Protein AF-A0A672PFI1-F1 (afdb_monomer_lite)

Structure (mmCIF, N/CA/C/O backbone):
data_AF-A0A672PFI1-F1
#
_entry.id   AF-A0A672PFI1-F1
#
loop_
_atom_site.group_PDB
_atom_site.id
_atom_site.type_symbol
_atom_site.label_atom_id
_atom_site.label_alt_id
_atom_site.label_comp_id
_atom_site.label_asym_id
_atom_site.label_entity_id
_atom_site.label_seq_id
_atom_site.pdbx_PDB_ins_code
_atom_site.Cartn_x
_atom_site.Cartn_y
_atom_site.Cartn_z
_atom_site.occupancy
_atom_site.B_iso_or_equiv
_atom_site.auth_seq_id
_atom_site.auth_comp_id
_atom_site.auth_asym_id
_atom_site.auth_atom_id
_atom_site.pdbx_PDB_model_num
ATOM 1 N N . LEU A 1 1 ? -61.011 -2.026 99.498 1.00 63.44 1 LEU A N 1
ATOM 2 C CA . LEU A 1 1 ? -60.676 -3.379 98.998 1.00 63.44 1 LEU A CA 1
ATOM 3 C C . LEU A 1 1 ? -61.223 -3.546 97.588 1.00 63.44 1 LEU A C 1
ATOM 5 O O . LEU A 1 1 ? -60.460 -3.364 96.655 1.00 63.44 1 LEU A O 1
ATOM 9 N N . GLU A 1 2 ? -62.529 -3.747 97.423 1.00 72.50 2 GLU A N 1
ATOM 10 C CA . GLU A 1 2 ? -63.205 -3.936 96.125 1.00 72.50 2 GLU A CA 1
ATOM 11 C C . GLU A 1 2 ? -62.889 -2.853 95.070 1.00 72.50 2 GLU A C 1
ATOM 13 O O . GLU A 1 2 ? -62.505 -3.167 93.948 1.00 72.50 2 GLU A O 1
ATOM 18 N N . THR A 1 3 ? -62.903 -1.572 95.454 1.00 79.25 3 THR A N 1
ATOM 19 C CA . THR A 1 3 ? -62.499 -0.445 94.587 1.00 79.25 3 THR A CA 1
ATOM 20 C C . THR A 1 3 ? -61.035 -0.474 94.140 1.00 79.25 3 THR A C 1
ATOM 22 O O . THR A 1 3 ? -60.704 0.079 93.098 1.00 79.25 3 THR A O 1
ATOM 25 N N . ASN A 1 4 ? -60.151 -1.101 94.918 1.00 80.94 4 ASN A N 1
ATOM 26 C CA . ASN A 1 4 ? -58.726 -1.214 94.612 1.00 80.94 4 ASN A CA 1
ATOM 27 C C . ASN A 1 4 ? -58.483 -2.378 93.634 1.00 80.94 4 ASN A C 1
ATOM 29 O O . ASN A 1 4 ? -57.783 -2.200 92.644 1.00 80.94 4 ASN A O 1
ATOM 33 N N . PHE A 1 5 ? -59.181 -3.502 93.837 1.00 85.44 5 PHE A N 1
ATOM 34 C CA . PHE A 1 5 ? -59.236 -4.627 92.898 1.00 85.44 5 PHE A CA 1
ATOM 35 C C . PHE A 1 5 ? -59.800 -4.212 91.526 1.00 85.44 5 PHE A C 1
ATOM 37 O O . PHE A 1 5 ? -59.190 -4.495 90.501 1.00 85.44 5 PHE A O 1
ATOM 44 N N . MET A 1 6 ? -60.902 -3.452 91.500 1.00 85.44 6 MET A N 1
ATOM 45 C CA . MET A 1 6 ? -61.468 -2.867 90.271 1.00 85.44 6 MET A CA 1
ATOM 46 C C . MET A 1 6 ? -60.477 -1.958 89.526 1.00 85.44 6 MET A C 1
ATOM 48 O O . MET A 1 6 ? -60.449 -1.948 88.296 1.00 85.44 6 MET A O 1
ATOM 52 N N . LEU A 1 7 ? -59.667 -1.184 90.258 1.00 87.12 7 LEU A N 1
ATOM 53 C CA . LEU A 1 7 ? -58.664 -0.301 89.662 1.00 87.12 7 LEU A CA 1
ATOM 54 C C . LEU A 1 7 ? -57.481 -1.096 89.088 1.00 87.12 7 LEU A C 1
ATOM 56 O O . LEU A 1 7 ? -57.010 -0.776 88.000 1.00 87.12 7 LEU A O 1
ATOM 60 N N . GLN A 1 8 ? -57.047 -2.151 89.786 1.00 88.62 8 GLN A N 1
ATOM 61 C CA . GLN A 1 8 ? -55.991 -3.051 89.324 1.00 88.62 8 GLN A CA 1
ATOM 62 C C . GLN A 1 8 ? -56.420 -3.846 88.082 1.00 88.62 8 GLN A C 1
ATOM 64 O O . GLN A 1 8 ? -55.712 -3.806 87.084 1.00 88.62 8 GLN A O 1
ATOM 69 N N . ALA A 1 9 ? -57.600 -4.473 88.086 1.00 90.69 9 ALA A N 1
ATOM 70 C CA . ALA A 1 9 ? -58.104 -5.225 86.932 1.00 90.69 9 ALA A CA 1
ATOM 71 C C . ALA A 1 9 ? -58.243 -4.347 85.671 1.00 90.69 9 ALA A C 1
ATOM 73 O O . ALA A 1 9 ? -57.986 -4.796 84.555 1.00 90.69 9 ALA A O 1
ATOM 74 N N . ARG A 1 10 ? -58.598 -3.063 85.840 1.00 91.94 10 ARG A N 1
ATOM 75 C CA . ARG A 1 10 ? -58.591 -2.086 84.743 1.00 91.94 10 ARG A CA 1
ATOM 76 C C . ARG A 1 10 ? -57.173 -1.772 84.253 1.00 91.94 10 ARG A C 1
ATOM 78 O O . ARG A 1 10 ? -56.978 -1.665 83.047 1.00 91.94 10 ARG A O 1
ATOM 85 N N . ALA A 1 11 ? -56.206 -1.612 85.156 1.00 93.81 11 ALA A N 1
ATOM 86 C CA . ALA A 1 11 ? -54.814 -1.357 84.787 1.00 93.81 11 ALA A CA 1
ATOM 87 C C . ALA A 1 11 ? -54.194 -2.553 84.042 1.00 93.81 11 ALA A C 1
ATOM 89 O O . ALA A 1 11 ? -53.550 -2.357 83.018 1.00 93.81 11 ALA A O 1
ATOM 90 N N . GLU A 1 12 ? -54.469 -3.779 84.494 1.00 92.81 12 GLU A N 1
ATOM 91 C CA . GLU A 1 12 ? -54.057 -5.025 83.832 1.00 92.81 12 GLU A CA 1
ATOM 92 C C . GLU A 1 12 ? -54.662 -5.138 82.419 1.00 92.81 12 GLU A C 1
ATOM 94 O O . GLU A 1 12 ? -53.950 -5.452 81.467 1.00 92.81 12 GLU A O 1
ATOM 99 N N . GLN A 1 13 ? -55.945 -4.793 82.242 1.00 94.88 13 GLN A N 1
ATOM 100 C CA . GLN A 1 13 ? -56.586 -4.741 80.920 1.00 94.88 13 GLN A CA 1
ATOM 101 C C . GLN A 1 13 ? -55.967 -3.670 79.998 1.00 94.88 13 GLN A C 1
ATOM 103 O O . GLN A 1 13 ? -55.840 -3.881 78.789 1.00 94.88 13 GLN A O 1
ATOM 108 N N . GLU A 1 14 ? -55.595 -2.511 80.546 1.00 94.56 14 GLU A N 1
ATOM 109 C CA . GLU A 1 14 ? -54.981 -1.412 79.793 1.00 94.56 14 GLU A CA 1
ATOM 110 C C . GLU A 1 14 ? -53.531 -1.754 79.389 1.00 94.56 14 GLU A C 1
ATOM 112 O O . GLU A 1 14 ? -53.142 -1.524 78.241 1.00 94.56 14 GLU A O 1
ATOM 117 N N . GLU A 1 15 ? -52.771 -2.421 80.265 1.00 95.00 15 GLU A N 1
ATOM 118 C CA . GLU A 1 15 ? -51.455 -2.997 79.959 1.00 95.00 15 GLU A CA 1
ATOM 119 C C . GLU A 1 15 ? -51.546 -4.098 78.888 1.00 95.00 15 GLU A C 1
ATOM 121 O O . GLU A 1 15 ? -50.780 -4.075 77.920 1.00 95.00 15 GLU A O 1
ATOM 126 N N . GLU A 1 16 ? -52.517 -5.014 78.984 1.00 95.69 16 GLU A N 1
ATOM 127 C CA . GLU A 1 16 ? -52.726 -6.058 77.973 1.00 95.69 16 GLU A CA 1
ATOM 128 C C . GLU A 1 16 ? -53.091 -5.452 76.606 1.00 95.69 16 GLU A C 1
ATOM 130 O O . GLU A 1 16 ? -52.583 -5.890 75.569 1.00 95.69 16 GLU A O 1
ATOM 135 N N . PHE A 1 17 ? -53.921 -4.404 76.575 1.00 97.31 17 PHE A N 1
ATOM 136 C CA . PHE A 1 17 ? -54.270 -3.689 75.345 1.00 97.31 17 PHE A CA 1
ATOM 137 C C . PHE A 1 17 ? -53.059 -2.983 74.712 1.00 97.31 17 PHE A C 1
ATOM 139 O O . PHE A 1 17 ? -52.859 -3.067 73.492 1.00 97.31 17 PHE A O 1
ATOM 146 N N . ILE A 1 18 ? -52.225 -2.323 75.521 1.00 97.25 18 ILE A N 1
ATOM 147 C CA . ILE A 1 18 ? -50.979 -1.688 75.069 1.00 97.25 18 ILE A CA 1
ATOM 148 C C . ILE A 1 18 ? -50.013 -2.751 74.529 1.00 97.25 18 ILE A C 1
ATOM 150 O O . ILE A 1 18 ? -49.514 -2.607 73.411 1.00 97.25 18 ILE A O 1
ATOM 154 N N . SER A 1 19 ? -49.810 -3.847 75.263 1.00 97.12 19 SER A N 1
ATOM 155 C CA . SER A 1 19 ? -48.947 -4.968 74.873 1.00 97.12 19 SER A CA 1
ATOM 156 C C . SER A 1 19 ? -49.388 -5.594 73.544 1.00 97.12 19 SER A C 1
ATOM 158 O O . SER A 1 19 ? -48.604 -5.655 72.594 1.00 97.12 19 SER A O 1
ATOM 160 N N . ASN A 1 20 ? -50.675 -5.933 73.405 1.00 97.44 20 ASN A N 1
ATOM 161 C CA . ASN A 1 20 ? -51.261 -6.435 72.157 1.00 97.44 20 ASN A CA 1
ATOM 162 C C . ASN A 1 20 ? -51.093 -5.453 70.981 1.00 97.44 20 ASN A C 1
ATOM 164 O O . ASN A 1 20 ? -50.888 -5.874 69.839 1.00 97.44 20 ASN A O 1
ATOM 168 N N . THR A 1 21 ? -51.186 -4.145 71.232 1.00 98.06 21 THR A N 1
ATOM 169 C CA . THR A 1 21 ? -51.035 -3.104 70.203 1.00 98.06 21 THR A CA 1
ATOM 170 C C . THR A 1 21 ? -49.579 -2.963 69.753 1.00 98.06 21 THR A C 1
ATOM 172 O O . THR A 1 21 ? -49.302 -2.920 68.550 1.00 98.06 21 THR A O 1
ATOM 175 N N . LEU A 1 22 ? -48.633 -2.956 70.696 1.00 98.06 22 LEU A N 1
ATOM 176 C CA . LEU A 1 22 ? -47.198 -2.928 70.411 1.00 98.06 22 LEU A CA 1
ATOM 177 C C . LEU A 1 22 ? -46.747 -4.203 69.688 1.00 98.06 22 LEU A C 1
ATOM 179 O O . LEU A 1 22 ? -46.043 -4.109 68.685 1.00 98.06 22 LEU A O 1
ATOM 183 N N . PHE A 1 23 ? -47.211 -5.377 70.121 1.00 98.06 23 PHE A N 1
ATOM 184 C CA . PHE A 1 23 ? -46.898 -6.663 69.494 1.00 98.0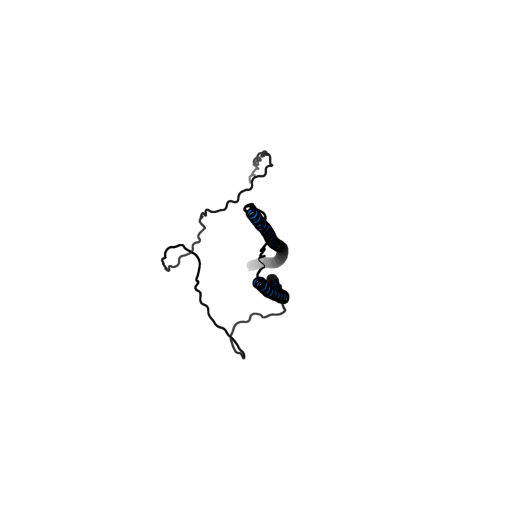6 23 PHE A CA 1
ATOM 185 C C . PHE A 1 23 ? -47.354 -6.720 68.027 1.00 98.06 23 PHE A C 1
ATOM 187 O O . PHE A 1 23 ? -46.560 -7.054 67.147 1.00 98.06 23 PHE A O 1
ATOM 194 N N . LYS A 1 24 ? -48.588 -6.285 67.729 1.00 98.25 24 LYS A N 1
ATOM 195 C CA . LYS A 1 24 ? -49.088 -6.157 66.345 1.00 98.25 24 LYS A CA 1
ATOM 196 C C . LYS A 1 24 ? -48.239 -5.195 65.509 1.00 98.25 24 LYS A C 1
ATOM 198 O O . LYS A 1 24 ? -47.968 -5.477 64.343 1.00 98.25 24 LYS A O 1
ATOM 203 N N . LYS A 1 25 ? -47.780 -4.081 66.091 1.00 98.31 25 LYS A N 1
ATOM 204 C CA . LYS A 1 25 ? -46.912 -3.115 65.398 1.00 98.31 25 LYS A CA 1
ATOM 205 C C . LYS A 1 25 ? -45.504 -3.669 65.147 1.00 98.31 25 LYS A C 1
ATOM 207 O O . LYS A 1 25 ? -44.950 -3.427 64.079 1.00 98.31 25 LYS A O 1
ATOM 212 N N . ILE A 1 26 ? -44.957 -4.457 66.074 1.00 98.31 26 ILE A N 1
ATOM 213 C CA . ILE A 1 26 ? -43.691 -5.186 65.896 1.00 98.31 26 ILE A CA 1
ATOM 214 C C . ILE A 1 26 ? -43.819 -6.206 64.757 1.00 98.31 26 ILE A C 1
ATOM 216 O O . ILE A 1 26 ? -42.980 -6.202 63.860 1.00 98.31 26 ILE A O 1
ATOM 220 N N . GLN A 1 27 ? -44.886 -7.013 64.730 1.00 98.25 27 GLN A N 1
ATOM 221 C CA . GLN A 1 27 ? -45.135 -7.968 63.640 1.00 98.25 27 GLN A CA 1
ATOM 222 C C . GLN A 1 27 ? -45.294 -7.281 62.275 1.00 98.25 27 GLN A C 1
ATOM 224 O O . GLN A 1 27 ? -44.753 -7.761 61.279 1.00 98.25 27 GLN A O 1
ATOM 229 N N . ALA A 1 28 ? -45.992 -6.141 62.218 1.00 98.12 28 ALA A N 1
ATOM 230 C CA . ALA A 1 28 ? -46.127 -5.358 60.991 1.00 98.12 28 ALA A CA 1
ATOM 231 C C . ALA A 1 28 ? -44.761 -4.874 60.470 1.00 98.12 28 ALA A C 1
ATOM 233 O O . ALA A 1 28 ? -44.436 -5.119 59.311 1.00 98.12 28 ALA A O 1
ATOM 234 N N . LEU A 1 29 ? -43.932 -4.283 61.340 1.00 98.50 29 LEU A N 1
ATOM 235 C CA . LEU A 1 29 ? -42.583 -3.813 60.996 1.00 98.50 29 LEU A CA 1
ATOM 236 C C . LEU A 1 29 ? -41.625 -4.960 60.628 1.00 98.50 29 LEU A C 1
ATOM 238 O O . LEU A 1 29 ? -40.770 -4.796 59.762 1.00 98.50 29 LEU A O 1
ATOM 242 N N . GLN A 1 30 ? -41.765 -6.135 61.252 1.00 98.38 30 GLN A N 1
ATOM 243 C CA . GLN A 1 30 ? -41.009 -7.338 60.885 1.00 98.38 30 GLN A CA 1
ATOM 244 C C . GLN A 1 30 ? -41.361 -7.805 59.467 1.00 98.38 30 GLN A C 1
ATOM 246 O O . GLN A 1 30 ? -40.457 -8.012 58.657 1.00 98.38 30 GLN A O 1
ATOM 251 N N . LYS A 1 31 ? -42.657 -7.895 59.143 1.00 98.25 31 LYS A N 1
ATOM 252 C CA . LYS A 1 31 ? -43.138 -8.271 57.806 1.00 98.25 31 LYS A CA 1
ATOM 253 C C . LYS A 1 31 ? -42.768 -7.237 56.739 1.00 98.25 31 LYS A C 1
ATOM 255 O O . LYS A 1 31 ? -42.418 -7.607 55.620 1.00 98.25 31 LYS A O 1
ATOM 260 N N . GLU A 1 32 ? -42.834 -5.950 57.068 1.00 98.19 32 GLU A N 1
ATOM 261 C CA . GLU A 1 32 ? -42.403 -4.861 56.186 1.00 98.19 32 GLU A CA 1
ATOM 262 C C . GLU A 1 32 ? -40.902 -4.965 55.885 1.00 98.19 32 GLU A C 1
ATOM 264 O O . GLU A 1 32 ? -40.513 -4.972 54.718 1.00 98.19 32 GLU A O 1
ATOM 269 N N . LYS A 1 33 ? -40.066 -5.167 56.914 1.00 98.31 33 LYS A N 1
ATOM 270 C CA . LYS A 1 33 ? -38.620 -5.394 56.765 1.00 98.31 33 LYS A CA 1
ATOM 271 C C . LYS A 1 33 ? -38.304 -6.619 55.898 1.00 98.31 33 LYS A C 1
ATOM 273 O O . LYS A 1 33 ? -37.414 -6.542 55.057 1.00 98.31 33 LYS A O 1
ATOM 278 N N . GLU A 1 34 ? -38.999 -7.736 56.103 1.00 98.31 34 GLU A N 1
ATOM 279 C CA . GLU A 1 34 ? -38.836 -8.960 55.304 1.00 98.31 34 GLU A CA 1
ATOM 280 C C . GLU A 1 34 ? -39.218 -8.724 53.834 1.00 98.31 34 GLU A C 1
ATOM 282 O O . GLU A 1 34 ? -38.449 -9.042 52.928 1.00 98.31 34 GLU A O 1
ATOM 287 N N . THR A 1 35 ? -40.363 -8.075 53.597 1.00 98.19 35 THR A N 1
ATOM 288 C CA . THR A 1 35 ? -40.835 -7.712 52.249 1.00 98.19 35 THR A CA 1
ATOM 289 C C . THR A 1 35 ? -39.838 -6.794 51.537 1.00 98.19 35 THR A C 1
ATOM 291 O O . THR A 1 35 ? -39.536 -6.998 50.362 1.00 98.19 35 THR A O 1
ATOM 294 N N . LEU A 1 36 ? -39.293 -5.807 52.254 1.00 98.50 36 LEU A N 1
ATOM 295 C CA . LEU A 1 36 ? -38.307 -4.861 51.738 1.00 98.50 36 LEU A CA 1
ATOM 296 C C . LEU A 1 36 ? -36.963 -5.540 51.426 1.00 98.50 36 LEU A C 1
ATOM 298 O O . LEU A 1 36 ? -36.382 -5.269 50.380 1.00 98.50 36 LEU A O 1
ATOM 302 N N . ALA A 1 37 ? -36.496 -6.462 52.275 1.00 98.50 37 ALA A N 1
ATOM 303 C CA . ALA A 1 37 ? -35.277 -7.234 52.024 1.00 98.50 37 ALA A CA 1
ATOM 304 C C . ALA A 1 37 ? -35.389 -8.085 50.744 1.00 98.50 37 ALA A C 1
ATOM 306 O O . ALA A 1 37 ? -34.512 -8.020 49.887 1.00 98.50 37 ALA A O 1
ATOM 307 N N . VAL A 1 38 ? -36.511 -8.793 50.567 1.00 98.50 38 VAL A N 1
ATOM 308 C CA . VAL A 1 38 ? -36.804 -9.578 49.352 1.00 98.50 38 VAL A CA 1
ATOM 309 C C . VAL A 1 38 ? -36.994 -8.686 48.114 1.00 98.50 38 VAL A C 1
ATOM 311 O O . VAL A 1 38 ? -36.794 -9.140 46.987 1.00 98.50 38 VAL A O 1
ATOM 314 N N . SER A 1 39 ? -37.382 -7.418 48.287 1.00 98.38 39 SER A N 1
ATOM 315 C CA . SER A 1 39 ? -37.421 -6.442 47.191 1.00 98.38 39 SER A CA 1
ATOM 316 C C . SER A 1 39 ? -36.014 -6.008 46.772 1.00 98.38 39 SER A C 1
ATOM 318 O O . SER A 1 39 ? -35.724 -6.004 45.578 1.00 98.38 39 SER A O 1
ATOM 320 N N . TYR A 1 40 ? -35.136 -5.697 47.733 1.00 98.50 40 TYR A N 1
ATOM 321 C CA . TYR A 1 40 ? -33.749 -5.315 47.455 1.00 98.50 40 TYR A CA 1
ATOM 322 C C . TYR A 1 40 ? -32.947 -6.447 46.804 1.00 98.50 40 TYR A C 1
ATOM 324 O O . TYR A 1 40 ? -32.261 -6.198 45.820 1.00 98.50 40 TYR A O 1
ATOM 332 N N . GLU A 1 41 ? -33.083 -7.686 47.284 1.00 98.19 41 GLU A N 1
ATOM 333 C CA . GLU A 1 41 ? -32.406 -8.861 46.710 1.00 98.19 41 GLU A CA 1
ATOM 334 C C . GLU A 1 41 ? -32.735 -9.037 45.214 1.00 98.19 41 GLU A C 1
ATOM 336 O O . GLU A 1 41 ? -31.848 -9.262 44.392 1.00 98.19 41 GLU A O 1
ATOM 341 N N . LYS A 1 42 ? -34.004 -8.840 44.832 1.00 98.31 42 LYS A N 1
ATOM 342 C CA . LYS A 1 42 ? -34.457 -8.909 43.431 1.00 98.31 42 LYS A CA 1
ATOM 343 C C . LYS A 1 42 ? -33.978 -7.735 42.584 1.00 98.31 42 LYS A C 1
ATOM 345 O O . LYS A 1 42 ? -33.711 -7.917 41.398 1.00 98.31 42 LYS A O 1
ATOM 350 N N . GLU A 1 43 ? -33.896 -6.538 43.159 1.00 98.25 43 GLU A N 1
ATOM 351 C CA . GLU A 1 43 ? -33.374 -5.359 42.464 1.00 98.25 43 GLU A CA 1
ATOM 352 C C . GLU A 1 43 ? -31.859 -5.487 42.228 1.00 98.25 43 GLU A C 1
ATOM 354 O O . GLU A 1 43 ? -31.388 -5.229 41.121 1.00 98.25 43 GLU A O 1
ATOM 359 N N . GLU A 1 44 ? -31.107 -5.990 43.212 1.00 98.25 44 GLU A N 1
ATOM 360 C CA . GLU A 1 44 ? -29.679 -6.304 43.086 1.00 98.25 44 GLU A CA 1
ATOM 361 C C . GLU A 1 44 ? -29.426 -7.406 42.042 1.00 98.25 44 GLU A C 1
ATOM 363 O O . GLU A 1 44 ? -28.556 -7.246 41.178 1.00 98.25 44 GLU A O 1
ATOM 368 N N . GLU A 1 45 ? -30.221 -8.484 42.044 1.00 98.38 45 GLU A N 1
ATOM 369 C CA . GLU A 1 45 ? -30.136 -9.542 41.028 1.00 98.38 45 GLU A CA 1
ATOM 370 C C . GLU A 1 45 ? -30.458 -8.998 39.625 1.00 98.38 45 GLU A C 1
ATOM 372 O O . GLU A 1 45 ? -29.735 -9.270 38.662 1.00 98.38 45 GLU A O 1
ATOM 377 N N . PHE A 1 46 ? -31.510 -8.182 39.490 1.00 98.56 46 PHE A N 1
ATOM 378 C CA . PHE A 1 46 ? -31.898 -7.568 38.219 1.00 98.56 46 PHE A CA 1
ATOM 379 C C . PHE A 1 46 ? -30.799 -6.649 37.668 1.00 98.56 46 PHE A C 1
ATOM 381 O O . PHE A 1 46 ? -30.388 -6.813 36.514 1.00 98.56 46 PHE A O 1
ATOM 388 N N . LEU A 1 47 ? -30.287 -5.728 38.491 1.00 98.62 47 LEU A N 1
ATOM 389 C CA . LEU A 1 47 ? -29.226 -4.791 38.117 1.00 98.62 47 LEU A CA 1
ATOM 390 C C . LEU A 1 47 ? -27.936 -5.531 37.742 1.00 98.62 47 LEU A C 1
ATOM 392 O O . LEU A 1 47 ? -27.338 -5.234 36.707 1.00 98.62 47 LEU A O 1
ATOM 396 N N . THR A 1 48 ? -27.539 -6.541 38.520 1.00 98.56 48 THR A N 1
ATOM 397 C CA . THR A 1 48 ? -26.351 -7.366 38.242 1.00 98.56 48 THR A CA 1
ATOM 398 C C . THR A 1 48 ? -26.483 -8.105 36.910 1.00 98.56 48 THR A C 1
ATOM 400 O O . THR A 1 48 ? -25.561 -8.090 36.085 1.00 98.56 48 THR A O 1
ATOM 403 N N . ASN A 1 49 ? -27.652 -8.696 36.650 1.00 98.62 49 ASN A N 1
ATOM 404 C CA . ASN A 1 49 ? -27.960 -9.377 35.397 1.00 98.62 49 ASN A CA 1
ATOM 405 C C . ASN A 1 49 ? -27.996 -8.412 34.195 1.00 98.62 49 ASN A C 1
ATOM 407 O O . ASN A 1 49 ? -27.533 -8.761 33.106 1.00 98.62 49 ASN A O 1
ATOM 411 N N . GLU A 1 50 ? -28.534 -7.198 34.352 1.00 98.69 50 GLU A N 1
ATOM 412 C CA . GLU A 1 50 ? -28.572 -6.196 33.281 1.00 98.69 50 GLU A CA 1
ATOM 413 C C . GLU A 1 50 ? -27.175 -5.642 32.963 1.00 98.69 50 GLU A C 1
ATOM 415 O O . GLU A 1 50 ? -26.794 -5.575 31.792 1.00 98.69 50 GLU A O 1
ATOM 420 N N . LEU A 1 51 ? -26.383 -5.320 33.990 1.00 98.62 51 LEU A N 1
ATOM 421 C CA . LEU A 1 51 ? -24.995 -4.880 33.842 1.00 98.62 51 LEU A CA 1
ATOM 422 C C . LEU A 1 51 ? -24.125 -5.966 33.199 1.00 98.62 51 LEU A C 1
ATOM 424 O O . LEU A 1 51 ? -23.352 -5.662 32.293 1.00 98.62 51 LEU A O 1
ATOM 428 N N . SER A 1 52 ? -24.304 -7.234 33.584 1.00 98.50 52 SER A N 1
ATOM 429 C CA . SER A 1 52 ? -23.615 -8.372 32.955 1.00 98.50 52 SER A CA 1
ATOM 430 C C . SER A 1 52 ? -23.958 -8.502 31.468 1.00 98.50 52 SER A C 1
ATOM 432 O O . SER A 1 52 ? -23.059 -8.670 30.642 1.00 98.50 52 SER A O 1
ATOM 434 N N . ARG A 1 53 ? -25.240 -8.361 31.095 1.00 98.75 53 ARG A N 1
ATOM 435 C CA . ARG A 1 53 ? -25.671 -8.367 29.684 1.00 98.75 53 ARG A CA 1
ATOM 436 C C . ARG A 1 53 ? -25.068 -7.202 28.896 1.00 98.75 53 ARG A C 1
ATOM 438 O O . ARG A 1 53 ? -24.495 -7.433 27.835 1.00 98.75 53 ARG A O 1
ATOM 445 N N . LYS A 1 54 ? -25.131 -5.977 29.430 1.00 98.69 54 LYS A N 1
ATOM 446 C CA . LYS A 1 54 ? -24.536 -4.780 28.805 1.00 98.69 54 LYS A CA 1
ATOM 447 C C . LYS A 1 54 ? -23.018 -4.897 28.649 1.00 98.69 54 LYS A C 1
ATOM 449 O O . LYS A 1 54 ? -22.485 -4.507 27.615 1.00 98.69 54 LYS A O 1
ATOM 454 N N . LEU A 1 55 ? -22.323 -5.472 29.632 1.00 98.62 55 LEU A N 1
ATOM 455 C CA . LEU A 1 55 ? -20.880 -5.706 29.562 1.00 98.62 55 LEU A CA 1
ATOM 456 C C . LEU A 1 55 ? -20.519 -6.718 28.465 1.00 98.62 55 LEU A C 1
ATOM 458 O O . LEU A 1 55 ? -19.611 -6.452 27.682 1.00 98.62 55 LEU A O 1
ATOM 462 N N . MET A 1 56 ? -21.244 -7.839 28.367 1.00 98.56 56 MET A N 1
ATOM 463 C CA . MET A 1 56 ? -21.034 -8.827 27.298 1.00 98.56 56 MET A CA 1
ATOM 464 C C . MET A 1 56 ? -21.343 -8.251 25.908 1.00 98.56 56 MET A C 1
ATOM 466 O O . MET A 1 56 ? -20.577 -8.483 24.976 1.00 98.56 56 MET A O 1
ATOM 470 N N . GLN A 1 57 ? -22.405 -7.449 25.773 1.00 98.69 57 GLN A N 1
ATOM 471 C CA . GLN A 1 57 ? -22.724 -6.745 24.527 1.00 98.69 57 GLN A CA 1
ATOM 472 C C . GLN A 1 57 ? -21.585 -5.799 24.110 1.00 98.69 57 GLN A C 1
ATOM 474 O O . GLN A 1 57 ? -21.073 -5.917 23.002 1.00 98.69 57 GLN A O 1
ATOM 479 N N . LEU A 1 58 ? -21.120 -4.923 25.008 1.00 98.75 58 LEU A N 1
ATOM 480 C CA . LEU A 1 58 ? -20.027 -3.987 24.712 1.00 98.75 58 LEU A CA 1
ATOM 481 C C . LEU A 1 58 ? -18.696 -4.697 24.407 1.00 98.75 58 LEU A C 1
ATOM 483 O O . LEU A 1 58 ? -17.903 -4.202 23.608 1.00 98.75 58 LEU A O 1
ATOM 487 N N . GLN A 1 59 ? -18.437 -5.862 25.011 1.00 98.69 59 GLN A N 1
ATOM 488 C CA . GLN A 1 59 ? -17.281 -6.700 24.671 1.00 98.69 59 GLN A CA 1
ATOM 489 C C . GLN A 1 59 ? -17.400 -7.308 23.264 1.00 98.69 59 GLN A C 1
ATOM 491 O O . GLN A 1 59 ? -16.405 -7.349 22.540 1.00 98.69 59 GLN A O 1
ATOM 496 N N . HIS A 1 60 ? -18.599 -7.740 22.865 1.00 98.69 60 HIS A N 1
ATOM 497 C CA . HIS A 1 60 ? -18.870 -8.280 21.533 1.00 98.69 60 HIS A CA 1
ATOM 498 C C . HIS A 1 60 ? -18.773 -7.199 20.447 1.00 98.69 60 HIS A C 1
ATOM 500 O O . HIS A 1 60 ? -18.022 -7.383 19.490 1.00 98.69 60 HIS A O 1
ATOM 506 N N . GLU A 1 61 ? -19.448 -6.059 20.627 1.00 98.56 61 GLU A N 1
ATOM 507 C CA . GLU A 1 61 ? -19.400 -4.909 19.710 1.00 98.56 61 GLU A CA 1
ATOM 508 C C . GLU A 1 61 ? -17.961 -4.397 19.537 1.00 98.56 61 GLU A C 1
ATOM 510 O O . GLU A 1 61 ? -17.520 -4.113 18.423 1.00 98.56 61 GLU A O 1
ATOM 515 N N . LYS A 1 62 ? -17.179 -4.342 20.628 1.00 98.38 62 LYS A N 1
ATOM 516 C CA . LYS A 1 62 ? -15.751 -4.005 20.567 1.00 98.38 62 LYS A CA 1
ATOM 517 C C . LYS A 1 62 ? -14.972 -4.993 19.694 1.00 98.38 62 LYS A C 1
ATOM 519 O O . LYS A 1 62 ? -14.184 -4.553 18.862 1.00 98.38 62 LYS A O 1
ATOM 524 N N . ALA A 1 63 ? -15.176 -6.297 19.879 1.00 98.56 63 ALA A N 1
ATOM 525 C CA . ALA A 1 63 ? -14.458 -7.323 19.123 1.00 98.56 63 ALA A CA 1
ATOM 526 C C . ALA A 1 63 ? -14.794 -7.285 17.619 1.00 98.56 63 ALA A C 1
ATOM 528 O O . ALA A 1 63 ? -13.895 -7.431 16.792 1.00 98.56 63 ALA A O 1
ATOM 529 N N . GLU A 1 64 ? -16.054 -7.022 17.258 1.00 98.69 64 GLU A N 1
ATOM 530 C CA . GLU A 1 64 ? -16.469 -6.829 15.860 1.00 98.69 64 GLU A CA 1
ATOM 531 C C . GLU A 1 64 ? -15.834 -5.577 15.239 1.00 98.69 64 GLU A C 1
ATOM 533 O O . GLU A 1 64 ? -15.327 -5.629 14.118 1.00 98.69 64 GLU A O 1
ATOM 538 N N . LEU A 1 65 ? -15.800 -4.460 15.976 1.00 98.69 65 LEU A N 1
ATOM 539 C CA . LEU A 1 65 ? -15.155 -3.223 15.526 1.00 98.69 65 LEU A CA 1
ATOM 540 C C . LEU A 1 65 ? -13.634 -3.380 15.370 1.00 98.69 65 LEU A C 1
ATOM 542 O O . LEU A 1 65 ? -13.069 -2.867 14.404 1.00 98.69 65 LEU A O 1
ATOM 546 N N . GLU A 1 66 ? -12.970 -4.101 16.278 1.00 98.44 66 GLU A N 1
ATOM 547 C CA . GLU A 1 66 ? -11.541 -4.424 16.171 1.00 98.44 66 GLU A CA 1
ATOM 548 C C . GLU A 1 66 ? -11.267 -5.319 14.948 1.00 98.44 66 GLU A C 1
ATOM 550 O O . GLU A 1 66 ? -10.374 -5.007 14.158 1.00 98.44 66 GLU A O 1
ATOM 555 N N . GLN A 1 67 ? -12.084 -6.355 14.718 1.00 98.62 67 GLN A N 1
ATOM 556 C CA . GLN A 1 67 ? -11.965 -7.240 13.553 1.00 98.62 67 GLN A CA 1
ATOM 557 C C . GLN A 1 67 ? -12.206 -6.502 12.224 1.00 98.62 67 GLN A C 1
ATOM 559 O O . GLN A 1 67 ? -11.437 -6.664 11.274 1.00 98.62 67 GLN A O 1
ATOM 564 N N . HIS A 1 68 ? -13.253 -5.676 12.135 1.00 98.62 68 HIS A N 1
ATOM 565 C CA . HIS A 1 68 ? -13.549 -4.893 10.931 1.00 98.62 68 HIS A CA 1
ATOM 566 C C . HIS A 1 68 ? -12.437 -3.872 10.639 1.00 98.62 68 HIS A C 1
ATOM 568 O O . HIS A 1 68 ? -12.073 -3.647 9.481 1.00 98.62 68 HIS A O 1
ATOM 574 N N . LEU A 1 69 ? -11.875 -3.247 11.679 1.00 98.62 69 LEU A N 1
ATOM 575 C CA . LEU A 1 69 ? -10.761 -2.313 11.537 1.00 98.62 69 LEU A CA 1
ATOM 576 C C . LEU A 1 69 ? -9.488 -3.013 11.035 1.00 98.62 69 LEU A C 1
ATOM 578 O O . LEU A 1 69 ? -8.811 -2.467 10.165 1.00 98.62 69 LEU A O 1
ATOM 582 N N . GLU A 1 70 ? -9.180 -4.212 11.538 1.00 98.44 70 GLU A N 1
ATOM 583 C CA . GLU A 1 70 ? -8.051 -5.023 11.065 1.00 98.44 70 GLU A CA 1
ATOM 584 C C . GLU A 1 70 ? -8.216 -5.407 9.584 1.00 98.44 70 GLU A C 1
ATOM 586 O O . GLU A 1 70 ? -7.302 -5.185 8.789 1.00 98.44 70 GLU A O 1
ATOM 591 N N . GLN A 1 71 ? -9.402 -5.879 9.179 1.00 98.44 71 GLN A N 1
ATOM 592 C CA . GLN A 1 71 ? -9.693 -6.259 7.789 1.00 98.44 71 GLN A CA 1
ATOM 593 C C . GLN A 1 71 ? -9.575 -5.083 6.804 1.00 98.44 71 GLN A C 1
ATOM 595 O O . GLN A 1 71 ? -8.961 -5.224 5.744 1.00 98.44 71 GLN A O 1
ATOM 600 N N . GLU A 1 72 ? -10.117 -3.908 7.142 1.00 98.50 72 GLU A N 1
ATOM 601 C CA . GLU A 1 72 ? -10.013 -2.715 6.287 1.00 98.50 72 GLU A CA 1
ATOM 602 C C . GLU A 1 72 ? -8.563 -2.204 6.203 1.00 98.50 72 GLU A C 1
ATOM 604 O O . GLU A 1 72 ? -8.097 -1.818 5.125 1.00 98.50 72 GLU A O 1
ATOM 609 N N . GLN A 1 73 ? -7.802 -2.261 7.305 1.00 98.50 73 GLN A N 1
ATOM 610 C CA . GLN A 1 73 ? -6.371 -1.943 7.285 1.00 98.50 73 GLN A CA 1
ATOM 611 C C . GLN A 1 73 ? -5.585 -2.924 6.406 1.00 98.50 73 GLN A C 1
ATOM 613 O O . GLN A 1 73 ? -4.806 -2.481 5.558 1.00 98.50 73 GLN A O 1
ATOM 618 N N . GLU A 1 74 ? -5.808 -4.236 6.538 1.00 98.50 74 GLU A N 1
ATOM 619 C CA . GLU A 1 74 ? -5.135 -5.245 5.715 1.00 98.50 74 GLU A CA 1
ATOM 620 C C . GLU A 1 74 ? -5.484 -5.073 4.228 1.00 98.50 74 GLU A C 1
ATOM 622 O O . GLU A 1 74 ? -4.602 -5.113 3.363 1.00 98.50 74 GLU A O 1
ATOM 627 N N . PHE A 1 75 ? -6.752 -4.796 3.908 1.00 98.69 75 PHE A N 1
ATOM 628 C CA . PHE A 1 75 ? -7.198 -4.514 2.545 1.00 98.69 75 PHE A CA 1
ATOM 629 C C . PHE A 1 75 ? -6.490 -3.288 1.950 1.00 98.69 75 PHE A C 1
ATOM 631 O O . PHE A 1 75 ? -5.972 -3.359 0.826 1.00 98.69 75 PHE A O 1
ATOM 638 N N . GLN A 1 76 ? -6.400 -2.177 2.690 1.00 98.69 76 GLN A N 1
ATOM 639 C CA . GLN A 1 76 ? -5.706 -0.979 2.211 1.00 98.69 76 GLN A CA 1
ATOM 640 C C . GLN A 1 76 ? -4.189 -1.173 2.100 1.00 98.69 76 GLN A C 1
ATOM 642 O O . GLN A 1 76 ? -3.609 -0.754 1.094 1.00 98.69 76 GLN A O 1
ATOM 647 N N . VAL A 1 77 ? -3.544 -1.864 3.045 1.00 98.62 77 VAL A N 1
ATOM 648 C CA . VAL A 1 77 ? -2.114 -2.216 2.960 1.00 98.62 77 VAL A CA 1
ATOM 649 C C . VAL A 1 77 ? -1.846 -3.079 1.725 1.00 98.62 77 VAL A C 1
ATOM 651 O O . VAL A 1 77 ? -0.974 -2.744 0.919 1.00 98.62 77 VAL A O 1
ATOM 654 N N . ASN A 1 78 ? -2.644 -4.123 1.490 1.00 98.69 78 ASN A N 1
ATOM 655 C CA . ASN A 1 78 ? -2.540 -4.968 0.297 1.00 98.69 78 ASN A CA 1
ATOM 656 C C . ASN A 1 78 ? -2.750 -4.177 -1.007 1.00 98.69 78 ASN A C 1
ATOM 658 O O . ASN A 1 78 ? -2.035 -4.385 -1.993 1.00 98.69 78 ASN A O 1
ATOM 662 N N . LYS A 1 79 ? -3.715 -3.251 -1.031 1.00 98.81 79 LYS A N 1
ATOM 663 C CA . LYS A 1 79 ? -4.016 -2.375 -2.177 1.00 98.81 79 LYS A CA 1
ATOM 664 C C . LYS A 1 79 ? -2.867 -1.406 -2.476 1.00 98.81 79 LYS A C 1
ATOM 666 O O . LYS A 1 79 ? -2.505 -1.227 -3.642 1.00 98.81 79 LYS A O 1
ATOM 671 N N . LEU A 1 80 ? -2.259 -0.821 -1.444 1.00 98.62 80 LEU A N 1
ATOM 672 C CA . LEU A 1 80 ? -1.097 0.062 -1.569 1.00 98.62 80 LEU A CA 1
ATOM 673 C C . LEU A 1 80 ? 0.161 -0.709 -1.982 1.00 98.62 80 LEU A C 1
ATOM 675 O O . LEU A 1 80 ? 0.829 -0.291 -2.925 1.00 98.62 80 LEU A O 1
ATOM 679 N N . MET A 1 81 ? 0.445 -1.865 -1.377 1.00 98.12 81 MET A N 1
ATOM 680 C CA . MET A 1 81 ? 1.603 -2.695 -1.729 1.00 98.12 81 MET A CA 1
ATOM 681 C C . MET A 1 81 ? 1.537 -3.191 -3.183 1.00 98.12 81 MET A C 1
ATOM 683 O O . MET A 1 81 ? 2.536 -3.129 -3.898 1.00 98.12 81 MET A O 1
ATOM 687 N N . LYS A 1 82 ? 0.353 -3.588 -3.678 1.00 98.69 82 LYS A N 1
ATOM 688 C CA . LYS A 1 82 ? 0.139 -3.910 -5.105 1.00 98.69 82 LYS A CA 1
ATOM 689 C C . LYS A 1 82 ? 0.419 -2.708 -6.021 1.00 98.69 82 LYS A C 1
ATOM 691 O O . LYS A 1 82 ? 1.006 -2.878 -7.090 1.00 98.69 82 LYS A O 1
ATOM 696 N N . LYS A 1 83 ? 0.043 -1.491 -5.607 1.00 98.62 83 LYS A N 1
ATOM 697 C CA . LYS A 1 83 ? 0.315 -0.253 -6.361 1.00 98.62 83 LYS A CA 1
ATOM 698 C C . LYS A 1 83 ? 1.805 0.113 -6.362 1.00 98.62 83 LYS A C 1
ATOM 700 O O . LYS A 1 83 ? 2.310 0.510 -7.408 1.00 98.62 83 LYS A O 1
ATOM 705 N N . ILE A 1 84 ? 2.495 -0.053 -5.232 1.00 98.56 84 ILE A N 1
ATOM 706 C CA . ILE A 1 84 ? 3.945 0.159 -5.100 1.00 98.56 84 ILE A CA 1
ATOM 707 C C . ILE A 1 84 ? 4.693 -0.798 -6.034 1.00 98.56 84 ILE A C 1
ATOM 709 O O . ILE A 1 84 ? 5.361 -0.325 -6.948 1.00 98.56 84 ILE A O 1
ATOM 713 N N . LYS A 1 85 ? 4.460 -2.114 -5.924 1.00 98.56 85 LYS A N 1
ATOM 714 C CA . LYS A 1 85 ? 5.124 -3.122 -6.771 1.00 98.56 85 LYS A CA 1
ATOM 715 C C . LYS A 1 85 ? 4.904 -2.902 -8.270 1.00 98.56 85 LYS A C 1
ATOM 717 O O . LYS A 1 85 ? 5.810 -3.136 -9.067 1.00 98.56 85 LYS A O 1
ATOM 722 N N . LYS A 1 86 ? 3.729 -2.400 -8.681 1.00 98.56 86 LYS A N 1
ATOM 723 C CA . LYS A 1 86 ? 3.514 -1.984 -10.076 1.00 98.56 86 LYS A CA 1
ATOM 724 C C . LYS A 1 86 ? 4.397 -0.791 -10.461 1.00 98.56 86 LYS A C 1
ATOM 726 O O . LYS A 1 86 ? 5.059 -0.850 -11.490 1.00 98.56 86 LYS A O 1
ATOM 731 N N . LEU A 1 87 ? 4.410 0.275 -9.660 1.00 98.62 87 LEU A N 1
ATOM 732 C CA . LEU A 1 87 ? 5.194 1.480 -9.954 1.00 98.62 87 LEU A CA 1
ATOM 733 C C . LEU A 1 87 ? 6.708 1.213 -9.937 1.00 98.62 87 LEU A C 1
ATOM 735 O O . LEU A 1 87 ? 7.434 1.790 -10.745 1.00 98.62 87 LEU A O 1
ATOM 739 N N . GLU A 1 88 ? 7.179 0.313 -9.074 1.00 98.38 88 GLU A N 1
ATOM 740 C CA . GLU A 1 88 ? 8.565 -0.167 -9.054 1.00 98.38 88 GLU A CA 1
ATOM 741 C C . GLU A 1 88 ? 8.914 -0.894 -10.359 1.00 98.38 88 GLU A C 1
ATOM 743 O O . GLU A 1 88 ? 9.882 -0.522 -11.022 1.00 98.38 88 GLU A O 1
ATOM 748 N N . ASN A 1 89 ? 8.082 -1.848 -10.794 1.00 98.44 89 ASN A N 1
ATOM 749 C CA . ASN A 1 89 ? 8.265 -2.552 -12.067 1.00 98.44 89 ASN A CA 1
ATOM 750 C C . ASN A 1 89 ? 8.218 -1.599 -13.277 1.00 98.44 89 ASN A C 1
ATOM 752 O O . ASN A 1 89 ? 9.088 -1.670 -14.149 1.00 98.44 89 ASN A O 1
ATOM 756 N N . ASP A 1 90 ? 7.252 -0.672 -13.318 1.00 98.56 90 ASP A N 1
ATOM 757 C CA . ASP A 1 90 ? 7.136 0.352 -14.367 1.00 98.56 90 ASP A CA 1
ATOM 758 C C . ASP A 1 90 ? 8.389 1.254 -14.410 1.00 98.56 90 ASP A C 1
ATOM 760 O O . ASP A 1 90 ? 8.814 1.684 -15.485 1.00 98.56 90 ASP A O 1
ATOM 764 N N . THR A 1 91 ? 9.000 1.536 -13.252 1.00 98.62 91 THR A N 1
ATOM 765 C CA . THR A 1 91 ? 10.221 2.353 -13.130 1.00 98.62 91 THR A CA 1
ATOM 766 C C . THR A 1 91 ? 11.463 1.582 -13.572 1.00 98.62 91 THR A C 1
ATOM 768 O O . THR A 1 91 ? 12.248 2.101 -14.363 1.00 98.62 91 THR A O 1
ATOM 771 N N . ILE A 1 92 ? 11.618 0.327 -13.135 1.00 98.56 92 ILE A N 1
ATOM 772 C CA . ILE A 1 92 ? 12.721 -0.556 -13.546 1.00 98.56 92 ILE A CA 1
ATOM 773 C C . ILE A 1 92 ? 12.690 -0.775 -15.063 1.00 98.56 92 ILE A C 1
ATOM 775 O O . ILE A 1 92 ? 13.718 -0.638 -15.723 1.00 98.56 92 ILE A O 1
ATOM 779 N N . SER A 1 93 ? 11.508 -1.030 -15.631 1.00 98.50 93 SER A N 1
ATOM 780 C CA . SER A 1 93 ? 11.328 -1.217 -17.076 1.00 98.50 93 SER A CA 1
ATOM 781 C C . SER A 1 93 ? 11.759 0.026 -17.860 1.00 98.50 93 SER A C 1
ATOM 783 O O . SER A 1 93 ? 12.548 -0.080 -18.796 1.00 98.50 93 SER A O 1
ATOM 785 N N . LYS A 1 94 ? 11.329 1.222 -17.430 1.00 98.69 94 LYS A N 1
ATOM 786 C CA . LYS A 1 94 ? 11.749 2.495 -18.042 1.00 98.69 94 LYS A CA 1
ATOM 787 C C . LYS A 1 94 ? 13.252 2.736 -17.912 1.00 98.69 94 LYS A C 1
ATOM 789 O O . LYS A 1 94 ? 13.859 3.191 -18.877 1.00 98.69 94 LYS A O 1
ATOM 794 N N . GLN A 1 95 ? 13.862 2.411 -16.770 1.00 98.56 95 GLN A N 1
ATOM 795 C CA . GLN A 1 95 ? 15.310 2.543 -16.598 1.00 98.56 95 GLN A CA 1
ATOM 796 C C . GLN A 1 95 ? 16.072 1.616 -17.555 1.00 98.56 95 GLN A C 1
ATOM 798 O O . GLN A 1 95 ? 17.026 2.058 -18.187 1.00 98.56 95 GLN A O 1
ATOM 803 N N . LEU A 1 96 ? 15.628 0.366 -17.721 1.00 98.56 96 LEU A N 1
ATOM 804 C CA . LEU A 1 96 ? 16.229 -0.577 -18.669 1.00 98.56 96 LEU A CA 1
ATOM 805 C C . LEU A 1 96 ? 16.109 -0.084 -20.120 1.00 98.56 96 LEU A C 1
ATOM 807 O O . LEU A 1 96 ? 17.098 -0.122 -20.849 1.00 98.56 96 LEU A O 1
ATOM 811 N N . THR A 1 97 ? 14.947 0.445 -20.525 1.00 98.56 97 THR A N 1
ATOM 812 C CA . THR A 1 97 ? 14.770 1.066 -21.851 1.00 98.56 97 THR A CA 1
ATOM 813 C C . THR A 1 97 ? 15.674 2.287 -22.038 1.00 98.56 97 THR A C 1
ATOM 815 O O . THR A 1 97 ? 16.297 2.424 -23.087 1.00 98.56 97 THR A O 1
ATOM 818 N N . LEU A 1 98 ? 15.806 3.154 -21.029 1.00 98.69 98 LEU A N 1
ATOM 819 C CA . LEU A 1 98 ? 16.692 4.321 -21.097 1.00 98.69 98 LEU A CA 1
ATOM 820 C C . LEU A 1 98 ? 18.170 3.922 -21.199 1.00 98.69 98 LEU A C 1
ATOM 822 O O . LEU A 1 98 ? 18.888 4.494 -22.014 1.00 98.69 98 LEU A O 1
ATOM 826 N N . GLU A 1 99 ? 18.628 2.926 -20.437 1.00 98.56 99 GLU A N 1
ATOM 827 C CA . GLU A 1 99 ? 20.002 2.418 -20.557 1.00 98.56 99 GLU A CA 1
ATOM 828 C C . GLU A 1 99 ? 20.253 1.663 -21.867 1.00 98.56 99 GLU A C 1
ATOM 830 O O . GLU A 1 99 ? 21.398 1.572 -22.304 1.00 98.56 99 GLU A O 1
ATOM 835 N N . GLN A 1 100 ? 19.216 1.104 -22.498 1.00 98.62 100 GLN A N 1
ATOM 836 C CA . GLN A 1 100 ? 19.312 0.509 -23.833 1.00 98.62 100 GLN A CA 1
ATOM 837 C C . GLN A 1 100 ? 19.483 1.594 -24.902 1.00 98.62 100 GLN A C 1
ATOM 839 O O . GLN A 1 100 ? 20.485 1.581 -25.613 1.00 98.62 100 GLN A O 1
ATOM 844 N N . LEU A 1 101 ? 18.596 2.594 -24.923 1.00 98.69 101 LEU A N 1
ATOM 845 C CA . LEU A 1 101 ? 18.674 3.736 -25.842 1.00 98.69 101 LEU A CA 1
ATOM 846 C C . LEU A 1 101 ? 19.971 4.547 -25.671 1.00 98.69 101 LEU A C 1
ATOM 848 O O . LEU A 1 101 ? 20.503 5.074 -26.643 1.00 98.69 101 LEU A O 1
ATOM 852 N N . ARG A 1 102 ? 20.516 4.636 -24.448 1.00 98.56 102 ARG A N 1
ATOM 853 C CA . ARG A 1 102 ? 21.831 5.250 -24.180 1.00 98.56 102 ARG A CA 1
ATOM 854 C C . ARG A 1 102 ? 22.976 4.508 -24.867 1.00 98.56 102 ARG A C 1
ATOM 856 O O . ARG A 1 102 ? 23.851 5.164 -25.423 1.00 98.56 102 ARG A O 1
ATOM 863 N N . ARG A 1 103 ? 22.969 3.171 -24.839 1.00 98.56 103 ARG A N 1
ATOM 864 C CA . ARG A 1 103 ? 23.985 2.341 -25.507 1.00 98.56 103 ARG A CA 1
ATOM 865 C C . ARG A 1 103 ? 23.836 2.407 -27.026 1.00 98.56 103 ARG A C 1
ATOM 867 O O . ARG A 1 103 ? 24.793 2.762 -27.695 1.00 98.56 103 ARG A O 1
ATOM 874 N N . GLU A 1 104 ? 22.619 2.232 -27.539 1.00 98.50 104 GLU A N 1
ATOM 875 C CA . GLU A 1 104 ? 22.319 2.353 -28.975 1.00 98.50 104 GLU A CA 1
ATOM 876 C C . GLU A 1 104 ? 22.707 3.728 -29.542 1.00 98.50 104 GLU A C 1
ATOM 878 O O . GLU A 1 104 ? 23.277 3.806 -30.627 1.00 98.50 104 GLU A O 1
ATOM 883 N N . LYS A 1 105 ? 22.474 4.816 -28.793 1.00 98.44 105 LYS A N 1
ATOM 884 C CA . LYS A 1 105 ? 22.934 6.162 -29.166 1.00 98.44 105 LYS A CA 1
ATOM 885 C C . LYS A 1 105 ? 24.461 6.228 -29.305 1.00 98.44 105 LYS A C 1
ATOM 887 O O . LYS A 1 105 ? 24.938 6.750 -30.305 1.00 98.44 105 LYS A O 1
ATOM 892 N N . ILE A 1 106 ? 25.204 5.702 -28.329 1.00 98.69 106 ILE A N 1
ATOM 893 C CA . ILE A 1 106 ? 26.676 5.691 -28.345 1.00 98.69 106 ILE A CA 1
ATOM 894 C C . ILE A 1 106 ? 27.197 4.846 -29.518 1.00 98.69 106 ILE A C 1
ATOM 896 O O . ILE A 1 106 ? 28.097 5.279 -30.231 1.00 98.69 106 ILE A O 1
ATOM 900 N N . ASP A 1 107 ? 26.608 3.675 -29.768 1.00 98.25 107 ASP A N 1
ATOM 901 C CA . ASP A 1 107 ? 27.001 2.790 -30.872 1.00 98.25 107 ASP A CA 1
ATOM 902 C C . ASP A 1 107 ? 26.752 3.436 -32.249 1.00 98.25 107 ASP A C 1
ATOM 904 O O . ASP A 1 107 ? 27.584 3.319 -33.154 1.00 98.25 107 ASP A O 1
ATOM 908 N N . LEU A 1 108 ? 25.651 4.182 -32.403 1.00 98.56 108 LEU A N 1
ATOM 909 C CA . LEU A 1 108 ? 25.364 4.975 -33.603 1.00 98.56 108 LEU A CA 1
ATOM 910 C C . LEU A 1 108 ? 26.309 6.176 -33.757 1.00 98.56 108 LEU A C 1
ATOM 912 O O . LEU A 1 108 ? 26.774 6.430 -34.866 1.00 98.56 108 LEU A O 1
ATOM 916 N N . GLU A 1 109 ? 26.633 6.890 -32.675 1.00 98.31 109 GLU A N 1
ATOM 917 C CA . GLU A 1 109 ? 27.597 8.002 -32.703 1.00 98.31 109 GLU A CA 1
ATOM 918 C C . GLU A 1 109 ? 29.003 7.514 -33.091 1.00 98.31 109 GLU A C 1
ATOM 920 O O . GLU A 1 109 ? 29.600 8.065 -34.014 1.00 98.31 109 GLU A O 1
ATOM 925 N N . ASN A 1 110 ? 29.474 6.414 -32.492 1.00 98.50 110 ASN A N 1
ATOM 926 C CA . ASN A 1 110 ? 30.743 5.763 -32.838 1.00 98.50 110 ASN A CA 1
ATOM 927 C C . ASN A 1 110 ? 30.786 5.306 -34.308 1.00 98.50 110 ASN A C 1
ATOM 929 O O . ASN A 1 110 ? 31.832 5.376 -34.954 1.00 98.50 110 ASN A O 1
ATOM 933 N N . THR A 1 111 ? 29.664 4.802 -34.836 1.00 98.44 111 THR A N 1
ATOM 934 C CA . THR A 1 111 ? 29.556 4.354 -36.236 1.00 98.44 111 THR A CA 1
ATOM 935 C C . THR A 1 111 ? 29.622 5.547 -37.191 1.00 98.44 111 THR A C 1
ATOM 937 O O . THR A 1 111 ? 30.370 5.519 -38.166 1.00 98.44 111 THR A O 1
ATOM 940 N N . LEU A 1 112 ? 28.888 6.620 -36.884 1.00 98.50 112 LEU A N 1
ATOM 941 C CA . LEU A 1 112 ? 28.870 7.851 -37.672 1.00 98.50 112 LEU A CA 1
ATOM 942 C C . LEU A 1 112 ? 30.245 8.540 -37.696 1.00 98.50 112 LEU A C 1
ATOM 944 O O . LEU A 1 112 ? 30.668 9.016 -38.749 1.00 98.50 112 LEU A O 1
ATOM 948 N N . GLU A 1 113 ? 30.958 8.564 -36.569 1.00 98.12 113 GLU A N 1
ATOM 949 C CA . GLU A 1 113 ? 32.325 9.092 -36.482 1.00 98.12 113 GLU A CA 1
ATOM 950 C C . GLU A 1 113 ? 33.290 8.285 -37.370 1.00 98.12 113 GLU A C 1
ATOM 952 O O . GLU A 1 113 ? 33.987 8.863 -38.204 1.00 98.12 113 GLU A O 1
ATOM 957 N N . GLN A 1 114 ? 33.241 6.947 -37.313 1.00 98.25 114 GLN A N 1
ATOM 958 C CA . GLN A 1 114 ? 34.043 6.071 -38.182 1.00 98.25 114 GLN A CA 1
ATOM 959 C C . GLN A 1 114 ? 33.733 6.257 -39.679 1.00 98.25 114 GLN A C 1
ATOM 961 O O . GLN A 1 114 ? 34.646 6.235 -40.509 1.00 98.25 114 GLN A O 1
ATOM 966 N N . GLU A 1 115 ? 32.468 6.464 -40.058 1.00 98.19 115 GLU A N 1
ATOM 967 C CA . GLU A 1 115 ? 32.106 6.759 -41.450 1.00 98.19 115 GLU A CA 1
ATOM 968 C C . GLU A 1 115 ? 32.642 8.121 -41.915 1.00 98.19 115 GLU A C 1
ATOM 970 O O . GLU A 1 115 ? 33.140 8.232 -43.044 1.00 98.19 115 GLU A O 1
ATOM 975 N N . GLN A 1 116 ? 32.602 9.139 -41.047 1.00 98.44 116 GLN A N 1
ATOM 976 C CA . GLN A 1 116 ? 33.170 10.463 -41.310 1.00 98.44 116 GLN A CA 1
ATOM 977 C C . GLN A 1 116 ? 34.697 10.404 -41.441 1.00 98.44 116 GLN A C 1
ATOM 979 O O . GLN A 1 116 ? 35.232 10.875 -42.447 1.00 98.44 116 GLN A O 1
ATOM 984 N N . GLU A 1 117 ? 35.402 9.751 -40.513 1.00 98.12 117 GLU A N 1
ATOM 985 C CA . GLU A 1 117 ? 36.846 9.511 -40.622 1.00 98.12 117 GLU A CA 1
ATOM 986 C C . GLU A 1 117 ? 37.193 8.762 -41.915 1.00 98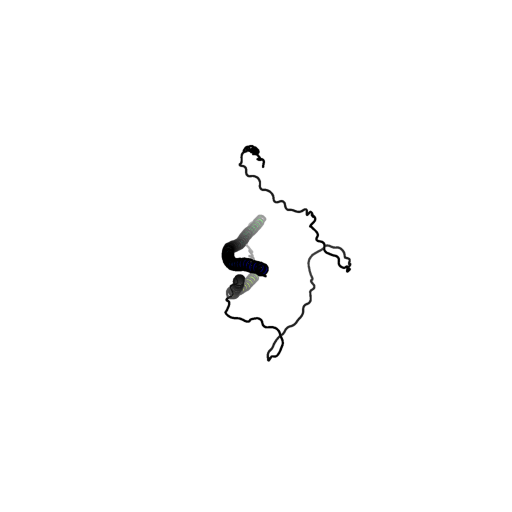.12 117 GLU A C 1
ATOM 988 O O . GLU A 1 117 ? 38.128 9.139 -42.627 1.00 98.12 117 GLU A O 1
ATOM 993 N N . ALA A 1 118 ? 36.432 7.726 -42.276 1.00 97.94 118 ALA A N 1
ATOM 994 C CA . ALA A 1 118 ? 36.647 6.980 -43.511 1.00 97.94 118 ALA A CA 1
ATOM 995 C C . ALA A 1 118 ? 36.398 7.839 -44.766 1.00 97.94 118 ALA A C 1
ATOM 997 O O . ALA A 1 118 ? 37.071 7.658 -45.784 1.00 97.94 118 ALA A O 1
ATOM 998 N N . LEU A 1 119 ? 35.440 8.774 -44.743 1.00 98.50 119 LEU A N 1
ATOM 999 C CA . LEU A 1 119 ? 35.239 9.755 -45.818 1.00 98.50 119 LEU A CA 1
ATOM 1000 C C . LEU A 1 119 ? 36.416 10.735 -45.915 1.00 98.50 119 LEU A C 1
ATOM 1002 O O . LEU A 1 119 ? 36.974 10.876 -47.004 1.00 98.50 119 LEU A O 1
ATOM 1006 N N . VAL A 1 120 ? 36.853 11.329 -44.801 1.00 98.44 120 VAL A N 1
ATOM 1007 C CA . VAL A 1 120 ? 38.013 12.240 -44.756 1.00 98.44 120 VAL A CA 1
ATOM 1008 C C . VAL A 1 120 ? 39.272 11.541 -45.278 1.00 98.44 120 VAL A C 1
ATOM 1010 O O . VAL A 1 120 ? 39.918 12.048 -46.191 1.00 98.44 120 VAL A O 1
ATOM 1013 N N . ASN A 1 121 ? 39.564 10.325 -44.807 1.00 98.31 121 ASN A N 1
ATOM 1014 C CA . ASN A 1 121 ? 40.704 9.523 -45.267 1.00 98.31 121 ASN A CA 1
ATOM 1015 C C . ASN A 1 121 ? 40.646 9.171 -46.769 1.00 98.31 121 ASN A C 1
ATOM 1017 O O . ASN A 1 121 ? 41.690 9.040 -47.413 1.00 98.31 121 ASN A O 1
ATOM 1021 N N . ARG A 1 122 ? 39.448 9.007 -47.352 1.00 98.44 122 ARG A N 1
ATOM 1022 C CA . ARG A 1 122 ? 39.269 8.784 -48.803 1.00 98.44 122 ARG A CA 1
ATOM 1023 C C . ARG A 1 122 ? 39.470 10.067 -49.611 1.00 98.44 122 ARG A C 1
ATOM 1025 O O . ARG A 1 122 ? 40.093 10.014 -50.670 1.00 98.44 122 ARG A O 1
ATOM 1032 N N . LEU A 1 123 ? 38.965 11.200 -49.122 1.00 98.25 123 LEU A N 1
ATOM 1033 C CA . LEU A 1 123 ? 39.139 12.506 -49.763 1.00 98.25 123 LEU A CA 1
ATOM 1034 C C . LEU A 1 123 ? 40.603 12.956 -49.721 1.00 98.25 123 LEU A C 1
ATOM 1036 O O . LEU A 1 123 ? 41.135 13.345 -50.757 1.00 98.25 123 LEU A O 1
ATOM 1040 N N . TRP A 1 124 ? 41.270 12.806 -48.574 1.00 98.00 124 TRP A N 1
ATOM 1041 C CA . TRP A 1 124 ? 42.685 13.137 -48.402 1.00 98.00 124 TRP A CA 1
ATOM 1042 C C . TRP A 1 124 ? 43.565 12.372 -49.400 1.00 98.00 124 TRP A C 1
ATOM 1044 O O . TRP A 1 124 ? 44.265 12.982 -50.200 1.00 98.00 124 TRP A O 1
ATOM 1054 N N . LYS A 1 125 ? 43.437 11.040 -49.477 1.00 98.12 125 LYS A N 1
ATOM 1055 C CA . LYS A 1 125 ? 44.202 10.216 -50.438 1.00 98.12 125 LYS A CA 1
ATOM 1056 C C . LYS A 1 125 ? 43.930 10.565 -51.906 1.00 98.12 125 LYS A C 1
ATOM 1058 O O . LYS A 1 125 ? 44.784 10.342 -52.763 1.00 98.12 125 LYS A O 1
ATOM 1063 N N . ARG A 1 126 ? 42.741 11.094 -52.224 1.00 98.06 126 ARG A N 1
ATOM 1064 C CA . ARG A 1 126 ? 42.425 11.603 -53.568 1.00 98.06 126 ARG A CA 1
ATOM 1065 C C . ARG A 1 126 ? 43.076 12.965 -53.823 1.00 98.06 126 ARG A C 1
ATOM 1067 O O . ARG A 1 126 ? 43.511 13.202 -54.945 1.00 98.06 126 ARG A O 1
ATOM 1074 N N . MET A 1 127 ? 43.154 13.820 -52.806 1.00 97.56 127 MET A N 1
ATOM 1075 C CA . MET A 1 127 ? 43.837 15.113 -52.848 1.00 97.56 127 MET A CA 1
ATOM 1076 C C . MET A 1 127 ? 45.349 14.931 -53.029 1.00 97.56 127 MET A C 1
ATOM 1078 O O . MET A 1 127 ? 45.871 15.423 -54.023 1.00 97.56 127 MET A O 1
ATOM 1082 N N . ASP A 1 128 ? 46.006 14.103 -52.204 1.00 97.31 128 ASP A N 1
ATOM 1083 C CA . ASP A 1 128 ? 47.433 13.751 -52.347 1.00 97.31 128 ASP A CA 1
ATOM 1084 C C . ASP A 1 128 ? 47.767 13.288 -53.779 1.00 97.31 128 ASP A C 1
ATOM 1086 O O . ASP A 1 128 ? 48.753 13.714 -54.382 1.00 97.31 128 ASP A O 1
ATOM 1090 N N . LYS A 1 129 ? 46.917 12.422 -54.356 1.00 97.31 129 LYS A N 1
ATOM 1091 C CA . LYS A 1 129 ? 47.095 11.903 -55.720 1.00 97.31 129 LYS A CA 1
ATOM 1092 C C . LYS A 1 129 ? 46.965 12.999 -56.780 1.00 97.31 129 LYS A C 1
ATOM 1094 O O . LYS A 1 129 ? 47.767 13.030 -57.708 1.00 97.31 129 LYS A O 1
ATOM 1099 N N . LEU A 1 130 ? 45.985 13.894 -56.643 1.00 97.38 130 LEU A N 1
ATOM 1100 C CA . LEU A 1 130 ? 45.794 15.026 -57.557 1.00 97.38 130 LEU A CA 1
ATOM 1101 C C . LEU A 1 130 ? 46.922 16.062 -57.432 1.00 97.38 130 LEU A C 1
ATOM 1103 O O . LEU A 1 130 ? 47.322 16.646 -58.436 1.00 97.38 130 LEU A O 1
ATOM 1107 N N . GLU A 1 131 ? 47.475 16.268 -56.236 1.00 96.62 131 GLU A N 1
ATOM 1108 C CA . GLU A 1 131 ? 48.640 17.134 -56.025 1.00 96.62 131 GLU A CA 1
ATOM 1109 C C . GLU A 1 131 ? 49.920 16.530 -56.615 1.00 96.62 131 GLU A C 1
ATOM 1111 O O . GLU A 1 131 ? 50.684 17.242 -57.269 1.00 96.62 131 GLU A O 1
ATOM 1116 N N . ALA A 1 132 ? 50.124 15.216 -56.480 1.00 95.69 132 ALA A N 1
ATOM 1117 C CA . ALA A 1 132 ? 51.219 14.505 -57.138 1.00 95.69 132 ALA A CA 1
ATOM 1118 C C . ALA A 1 132 ? 51.098 14.551 -58.674 1.00 95.69 132 ALA A C 1
ATOM 1120 O O . ALA A 1 132 ? 52.072 14.859 -59.360 1.00 95.69 132 ALA A O 1
ATOM 1121 N N . GLU A 1 133 ? 49.901 14.321 -59.225 1.00 95.69 133 GLU A N 1
ATOM 1122 C CA . GLU A 1 133 ? 49.625 14.462 -60.662 1.00 95.69 133 GLU A CA 1
ATOM 1123 C C . GLU A 1 133 ? 49.876 15.894 -61.149 1.00 95.69 133 GLU A C 1
ATOM 1125 O O . GLU A 1 133 ? 50.573 16.088 -62.146 1.00 95.69 133 GLU A O 1
ATOM 1130 N N . LYS A 1 134 ? 49.393 16.905 -60.415 1.00 95.44 134 LYS A N 1
ATOM 1131 C CA . LYS A 1 134 ? 49.653 18.322 -60.703 1.00 95.44 134 LYS A CA 1
ATOM 1132 C C . LYS A 1 134 ? 51.151 18.636 -60.689 1.00 95.44 134 LYS A C 1
ATOM 1134 O O . LYS A 1 134 ? 51.620 19.329 -61.586 1.00 95.44 134 LYS A O 1
ATOM 1139 N N . ARG A 1 135 ? 51.906 18.123 -59.711 1.00 95.69 135 ARG A N 1
ATOM 1140 C CA . ARG A 1 135 ? 53.360 18.321 -59.613 1.00 95.69 135 ARG A CA 1
ATOM 1141 C C . ARG A 1 135 ? 54.098 17.716 -60.810 1.00 95.69 135 ARG A C 1
ATOM 1143 O O . ARG A 1 135 ? 54.930 18.398 -61.394 1.00 95.69 135 ARG A O 1
ATOM 1150 N N . ILE A 1 136 ? 53.751 16.493 -61.213 1.00 92.56 136 ILE A N 1
ATOM 1151 C CA . ILE A 1 136 ? 54.344 15.819 -62.382 1.00 92.56 136 ILE A CA 1
ATOM 1152 C C . ILE A 1 136 ? 53.979 16.542 -63.690 1.00 92.56 136 ILE A C 1
ATOM 1154 O O . ILE A 1 136 ? 54.793 16.609 -64.609 1.00 92.56 136 ILE A O 1
ATOM 1158 N N . LEU A 1 137 ? 52.763 17.085 -63.805 1.00 93.19 137 LEU A N 1
ATOM 1159 C CA . LEU A 1 137 ? 52.354 17.876 -64.971 1.00 93.19 137 LEU A CA 1
ATOM 1160 C C . LEU A 1 137 ? 53.064 19.235 -65.028 1.00 93.19 137 LEU A C 1
ATOM 1162 O O . LEU A 1 137 ? 53.462 19.648 -66.112 1.00 93.19 137 LEU A O 1
ATOM 1166 N N . GLN A 1 138 ? 53.270 19.889 -63.882 1.00 89.44 138 GLN A N 1
ATOM 1167 C CA . GLN A 1 138 ? 54.047 21.126 -63.777 1.00 89.44 138 GLN A CA 1
ATOM 1168 C C . GLN A 1 138 ? 55.516 20.886 -64.163 1.00 89.44 138 GLN A C 1
ATOM 1170 O O . GLN A 1 138 ? 56.039 21.565 -65.037 1.00 89.44 138 GLN A O 1
ATOM 1175 N N . GLU A 1 139 ? 56.145 19.843 -63.617 1.00 89.06 139 GLU A N 1
ATOM 1176 C CA . GLU A 1 139 ? 57.519 19.442 -63.953 1.00 89.06 139 GLU A CA 1
ATOM 1177 C C . GLU A 1 139 ? 57.700 19.138 -65.451 1.00 89.06 139 GLU A C 1
ATOM 1179 O O . GLU A 1 139 ? 58.718 19.495 -66.037 1.00 89.06 139 GLU A O 1
ATOM 1184 N N . LYS A 1 140 ? 56.697 18.532 -66.102 1.00 87.81 140 LYS A N 1
ATOM 1185 C CA . LYS A 1 140 ? 56.692 18.303 -67.560 1.00 87.81 140 LYS A CA 1
ATOM 1186 C C . LYS A 1 140 ? 56.461 19.566 -68.391 1.00 87.81 140 LYS A C 1
ATOM 1188 O O . LYS A 1 140 ? 56.833 19.572 -69.560 1.00 87.81 140 LYS A O 1
ATOM 1193 N N . LEU A 1 141 ? 55.830 20.595 -67.826 1.00 82.31 141 LEU A N 1
ATOM 1194 C CA . LEU A 1 141 ? 55.596 21.882 -68.486 1.00 82.31 141 LEU A CA 1
ATOM 1195 C C . LEU A 1 141 ? 56.813 22.811 -68.365 1.00 82.31 141 LEU A C 1
ATOM 1197 O O . LEU A 1 141 ? 57.115 23.541 -69.304 1.00 82.31 141 LEU A O 1
ATOM 1201 N N . ASP A 1 142 ? 57.525 22.741 -67.238 1.00 80.25 142 ASP A N 1
ATOM 1202 C CA . ASP A 1 142 ? 58.723 23.541 -66.958 1.00 80.25 142 ASP A CA 1
ATOM 1203 C C . ASP A 1 142 ? 60.005 22.964 -67.604 1.00 80.25 142 ASP A C 1
ATOM 1205 O O . ASP A 1 142 ? 61.074 23.575 -67.527 1.00 80.25 142 ASP A O 1
ATOM 1209 N N . GLN A 1 143 ? 59.922 21.810 -68.283 1.00 65.56 143 GLN A N 1
ATOM 1210 C CA . GLN A 1 143 ? 61.004 21.321 -69.144 1.00 65.56 143 GLN A CA 1
ATOM 1211 C C . GLN A 1 143 ? 61.158 22.224 -70.383 1.00 65.56 143 GLN A C 1
ATOM 1213 O O . GLN A 1 143 ? 60.190 22.432 -71.118 1.00 65.56 143 GLN A O 1
ATOM 1218 N N . PRO A 1 144 ? 62.370 22.734 -70.683 1.00 56.72 144 PRO A N 1
ATOM 1219 C CA . PRO A 1 144 ? 62.587 23.561 -71.863 1.00 56.72 144 PRO A CA 1
ATOM 1220 C C . PRO A 1 144 ? 62.376 22.741 -73.143 1.00 56.72 144 PRO A C 1
ATOM 1222 O O . PRO A 1 144 ? 62.937 21.655 -73.298 1.00 56.72 144 PRO A O 1
ATOM 1225 N N . VAL A 1 145 ? 61.594 23.282 -74.083 1.00 52.97 145 VAL A N 1
ATOM 1226 C CA . VAL A 1 145 ? 61.277 22.641 -75.371 1.00 52.97 145 VAL A CA 1
ATOM 1227 C C . VAL A 1 145 ? 62.509 22.654 -76.288 1.00 52.97 145 VAL A C 1
ATOM 1229 O O . VAL A 1 145 ? 62.647 23.497 -77.173 1.00 52.97 145 VAL A O 1
ATOM 1232 N N . SER A 1 146 ? 63.416 21.703 -76.059 1.00 47.91 146 SER A N 1
ATOM 1233 C CA . SER A 1 146 ? 64.746 21.634 -76.676 1.00 47.91 146 SER A CA 1
ATOM 1234 C C . SER A 1 146 ? 64.979 20.313 -77.416 1.00 47.91 146 SER A C 1
ATOM 1236 O O . SER A 1 146 ? 65.778 19.482 -76.990 1.00 47.91 146 SER A O 1
ATOM 1238 N N . ALA A 1 147 ? 64.329 20.183 -78.579 1.00 45.88 147 ALA A N 1
ATOM 1239 C CA . ALA A 1 147 ? 64.547 19.139 -79.595 1.00 45.88 147 ALA A CA 1
ATOM 1240 C C . ALA A 1 147 ? 64.235 17.674 -79.168 1.00 45.88 147 ALA A C 1
ATOM 1242 O O . ALA A 1 147 ? 63.953 17.398 -78.002 1.00 45.88 147 ALA A O 1
ATOM 1243 N N . PRO A 1 148 ? 64.212 16.706 -80.113 1.00 39.78 148 PRO A N 1
ATOM 1244 C CA . PRO A 1 148 ? 63.954 15.301 -79.791 1.00 39.78 148 PRO A CA 1
ATOM 1245 C C . PRO A 1 148 ? 65.129 14.653 -79.045 1.00 39.78 148 PRO A C 1
ATOM 1247 O O . PRO A 1 148 ? 66.258 14.645 -79.538 1.00 39.78 148 PRO A O 1
ATOM 1250 N N . LEU A 1 149 ? 64.856 14.048 -77.886 1.00 42.00 149 LEU A N 1
ATOM 1251 C CA . LEU A 1 149 ? 65.845 13.266 -77.142 1.00 42.00 149 LEU A CA 1
ATOM 1252 C C . LEU A 1 149 ? 66.146 11.936 -77.853 1.00 42.00 149 LEU A C 1
ATOM 1254 O O . LEU A 1 149 ? 65.247 11.147 -78.144 1.00 42.00 149 LEU A O 1
ATOM 1258 N N . SER A 1 150 ? 67.431 11.684 -78.106 1.00 38.41 150 SER A N 1
ATOM 1259 C CA . SER A 1 150 ? 67.926 10.418 -78.661 1.00 38.41 150 SER A CA 1
ATOM 1260 C C . SER A 1 150 ? 67.904 9.312 -77.590 1.00 38.41 150 SER A C 1
ATOM 1262 O O . SER A 1 150 ? 68.256 9.588 -76.441 1.00 38.41 150 SER A O 1
ATOM 1264 N N . PRO A 1 151 ? 67.496 8.068 -77.908 1.00 52.12 151 PRO A N 1
ATOM 1265 C CA . PRO A 1 151 ? 67.209 7.063 -76.890 1.00 52.12 151 PRO A CA 1
ATOM 1266 C C . PRO A 1 151 ? 68.469 6.439 -76.275 1.00 52.12 151 PRO A C 1
ATOM 1268 O O . PRO A 1 151 ? 69.158 5.639 -76.916 1.00 52.12 151 PRO A O 1
ATOM 1271 N N . ARG A 1 152 ? 68.696 6.723 -74.987 1.00 47.78 152 ARG A N 1
ATOM 1272 C CA . ARG A 1 152 ? 69.440 5.869 -74.048 1.00 47.78 152 ARG A CA 1
ATOM 1273 C C .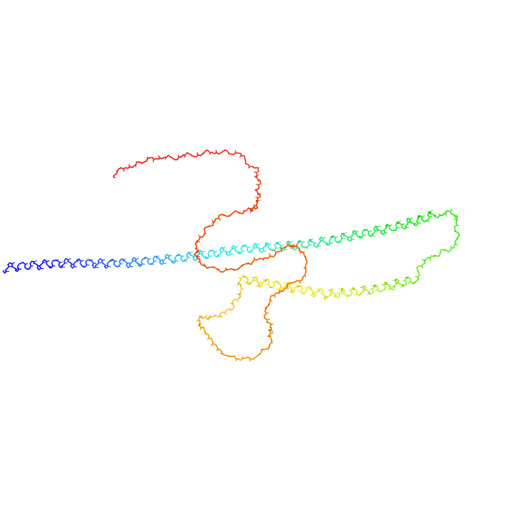 ARG A 1 152 ? 69.034 6.140 -72.600 1.00 47.78 152 ARG A C 1
ATOM 1275 O O . ARG A 1 152 ? 68.510 7.198 -72.276 1.00 47.78 152 ARG A O 1
ATOM 1282 N N . ASP A 1 153 ? 69.271 5.127 -71.775 1.00 40.47 153 ASP A N 1
ATOM 1283 C CA . ASP A 1 153 ? 69.353 5.189 -70.314 1.00 40.47 153 ASP A CA 1
ATOM 1284 C C . ASP A 1 153 ? 68.092 5.647 -69.559 1.00 40.47 153 ASP A C 1
ATOM 1286 O O . ASP A 1 153 ? 68.150 6.396 -68.584 1.00 40.47 153 ASP A O 1
ATOM 1290 N N . ILE A 1 154 ? 66.944 5.049 -69.912 1.00 44.06 154 ILE A N 1
ATOM 1291 C CA . ILE A 1 154 ? 65.837 4.866 -68.956 1.00 44.06 154 ILE A CA 1
ATOM 1292 C C . ILE A 1 154 ? 66.274 3.823 -67.910 1.00 44.06 154 ILE A C 1
ATOM 1294 O O . ILE A 1 154 ? 65.876 2.658 -67.952 1.00 44.06 154 ILE A O 1
ATOM 1298 N N . SER A 1 155 ? 67.119 4.240 -66.967 1.00 42.50 155 SER A N 1
ATOM 1299 C CA . SER A 1 155 ? 67.430 3.458 -65.770 1.00 42.50 155 SER A CA 1
ATOM 1300 C C . SER A 1 155 ? 66.218 3.479 -64.840 1.00 42.50 155 SER A C 1
ATOM 1302 O O . SER A 1 155 ? 66.122 4.323 -63.952 1.00 42.50 155 SER A O 1
ATOM 1304 N N . MET A 1 156 ? 65.267 2.567 -65.065 1.00 46.00 156 MET A N 1
ATOM 1305 C CA . MET A 1 156 ? 64.142 2.367 -64.150 1.00 46.00 156 MET A CA 1
ATOM 1306 C C . MET A 1 156 ? 64.678 2.031 -62.755 1.00 46.00 156 MET A C 1
ATOM 1308 O O . MET A 1 156 ? 65.339 1.007 -62.575 1.00 46.00 156 MET A O 1
ATOM 1312 N N . GLU A 1 157 ? 64.375 2.879 -61.773 1.00 51.06 157 GLU A N 1
ATOM 1313 C CA . GLU A 1 157 ? 64.702 2.649 -60.366 1.00 51.06 157 GLU A CA 1
ATOM 1314 C C . GLU A 1 157 ? 63.791 1.543 -59.808 1.00 51.06 157 GLU A C 1
ATOM 1316 O O . GLU A 1 157 ? 62.744 1.782 -59.211 1.00 51.06 157 GLU A O 1
ATOM 1321 N N . ILE A 1 158 ? 64.162 0.296 -60.095 1.00 54.59 158 ILE A N 1
ATOM 1322 C CA . ILE A 1 158 ? 63.521 -0.894 -59.542 1.00 54.59 158 ILE A CA 1
ATOM 1323 C C . ILE A 1 158 ? 63.950 -1.007 -58.077 1.00 54.59 158 ILE A C 1
ATOM 1325 O O . ILE A 1 158 ? 65.145 -1.110 -57.796 1.00 54.59 158 ILE A O 1
ATOM 1329 N N . ASP A 1 159 ? 62.973 -1.018 -57.164 1.00 56.62 159 ASP A N 1
ATOM 1330 C CA . ASP A 1 159 ? 63.171 -1.237 -55.726 1.00 56.62 159 ASP A CA 1
ATOM 1331 C C . ASP A 1 159 ? 64.200 -2.347 -55.464 1.00 56.62 159 ASP A C 1
ATOM 1333 O O . ASP A 1 159 ? 64.000 -3.497 -55.873 1.00 56.62 159 ASP A O 1
ATOM 1337 N N . SER A 1 160 ? 65.296 -2.010 -54.768 1.00 71.50 160 SER A N 1
ATOM 1338 C CA . SER A 1 160 ? 66.386 -2.962 -54.519 1.00 71.50 160 SER A CA 1
ATOM 1339 C C . SER A 1 160 ? 65.836 -4.249 -53.874 1.00 71.50 160 SER A C 1
ATOM 1341 O O . SER A 1 160 ? 64.995 -4.166 -52.965 1.00 71.50 160 SER A O 1
ATOM 1343 N N . PRO A 1 161 ? 66.292 -5.446 -54.303 1.00 71.00 161 PRO A N 1
ATOM 1344 C CA . PRO A 1 161 ? 65.772 -6.724 -53.809 1.00 71.00 161 PRO A CA 1
ATOM 1345 C C . PRO A 1 161 ? 65.748 -6.838 -52.277 1.00 71.00 161 PRO A C 1
ATOM 1347 O O . PRO A 1 161 ? 64.854 -7.461 -51.702 1.00 71.00 161 PRO A O 1
ATOM 1350 N N . GLU A 1 162 ? 66.685 -6.177 -51.600 1.00 72.12 162 GLU A N 1
ATOM 1351 C CA . GLU A 1 162 ? 66.806 -6.080 -50.148 1.00 72.12 162 GLU A CA 1
ATOM 1352 C C . GLU A 1 162 ? 65.582 -5.412 -49.501 1.00 72.12 162 GLU A C 1
ATOM 1354 O O . GLU A 1 162 ? 65.123 -5.875 -48.454 1.00 72.12 162 GLU A O 1
ATOM 1359 N N . ASN A 1 163 ? 65.016 -4.361 -50.108 1.00 72.06 163 ASN A N 1
ATOM 1360 C CA . ASN A 1 163 ? 63.799 -3.704 -49.613 1.00 72.06 163 ASN A CA 1
ATOM 1361 C C . ASN A 1 163 ? 62.586 -4.630 -49.725 1.00 72.06 163 ASN A C 1
ATOM 1363 O O . ASN A 1 163 ? 61.858 -4.818 -48.744 1.00 72.06 163 ASN A O 1
ATOM 1367 N N . MET A 1 164 ? 62.416 -5.289 -50.873 1.00 76.31 164 MET A N 1
ATOM 1368 C CA . MET A 1 164 ? 61.348 -6.273 -51.062 1.00 76.31 164 MET A CA 1
ATOM 1369 C C . MET A 1 164 ? 61.494 -7.447 -50.077 1.00 76.31 164 MET A C 1
ATOM 1371 O O . MET A 1 164 ? 60.523 -7.869 -49.446 1.00 76.31 164 MET A O 1
ATOM 1375 N N . MET A 1 165 ? 62.723 -7.920 -49.846 1.00 77.88 165 MET A N 1
ATOM 1376 C CA . MET A 1 165 ? 63.021 -8.994 -48.894 1.00 77.88 165 MET A CA 1
ATOM 1377 C C . MET A 1 165 ? 62.773 -8.586 -47.429 1.00 77.88 165 MET A C 1
ATOM 1379 O O . MET A 1 165 ? 62.283 -9.405 -46.642 1.00 77.88 165 MET A O 1
ATOM 1383 N N . ARG A 1 166 ? 63.052 -7.328 -47.048 1.00 83.75 166 ARG A N 1
ATOM 1384 C CA . ARG A 1 166 ? 62.663 -6.757 -45.741 1.00 83.75 166 ARG A CA 1
ATOM 1385 C C . ARG A 1 166 ? 61.142 -6.741 -45.583 1.00 83.75 166 ARG A C 1
ATOM 1387 O O . ARG A 1 166 ? 60.643 -7.198 -44.555 1.00 83.75 166 ARG A O 1
ATOM 1394 N N . HIS A 1 167 ? 60.408 -6.285 -46.599 1.00 79.94 167 HIS A N 1
ATOM 1395 C CA . HIS A 1 167 ? 58.946 -6.213 -46.562 1.00 79.94 167 HIS A CA 1
ATOM 1396 C C . HIS A 1 167 ? 58.303 -7.607 -46.446 1.00 79.94 167 HIS A C 1
ATOM 1398 O O . HIS A 1 167 ? 57.468 -7.835 -45.571 1.00 79.94 167 HIS A O 1
ATOM 1404 N N . ILE A 1 168 ? 58.774 -8.588 -47.226 1.00 87.12 168 ILE A N 1
ATOM 1405 C CA . ILE A 1 168 ? 58.343 -9.996 -47.126 1.00 87.12 168 ILE A CA 1
ATOM 1406 C C . ILE A 1 168 ? 58.610 -10.568 -45.722 1.00 87.12 168 ILE A C 1
ATOM 1408 O O . ILE A 1 168 ? 57.788 -11.318 -45.190 1.00 87.12 168 ILE A O 1
ATOM 1412 N N . ARG A 1 169 ? 59.743 -10.218 -45.095 1.00 89.12 169 ARG A N 1
ATOM 1413 C CA . ARG A 1 169 ? 60.074 -10.645 -43.725 1.00 89.12 169 ARG A CA 1
ATOM 1414 C C . ARG A 1 169 ? 59.114 -10.036 -42.698 1.00 89.12 169 ARG A C 1
ATOM 1416 O O . ARG A 1 169 ? 58.603 -10.773 -41.859 1.00 89.12 169 ARG A O 1
ATOM 1423 N N . PHE A 1 170 ? 58.831 -8.737 -42.812 1.00 89.44 170 PHE A N 1
ATOM 1424 C CA . PHE A 1 170 ? 57.887 -8.016 -41.953 1.00 89.44 170 PHE A CA 1
ATOM 1425 C C . PHE A 1 170 ? 56.466 -8.596 -42.042 1.00 89.44 170 PHE A C 1
ATOM 1427 O O . PHE A 1 170 ? 55.879 -8.947 -41.016 1.00 89.44 170 PHE A O 1
ATOM 1434 N N . LEU A 1 171 ? 55.951 -8.802 -43.261 1.00 91.88 171 LEU A N 1
ATOM 1435 C CA . LEU A 1 171 ? 54.639 -9.417 -43.489 1.00 91.88 171 LEU A CA 1
ATOM 1436 C C . LEU A 1 171 ? 54.546 -10.825 -42.880 1.00 91.88 171 LEU A C 1
ATOM 1438 O O . LEU A 1 171 ? 53.536 -11.158 -42.263 1.00 91.88 171 LEU A O 1
ATOM 1442 N N . LYS A 1 172 ? 55.602 -11.646 -42.986 1.00 90.44 172 LYS A N 1
ATOM 1443 C CA . LYS A 1 172 ? 55.631 -12.983 -42.363 1.00 90.44 172 LYS A CA 1
ATOM 1444 C C . LYS A 1 172 ? 55.569 -12.921 -40.833 1.00 90.44 172 LYS A C 1
ATOM 1446 O O . LYS A 1 172 ? 54.808 -13.686 -40.242 1.00 90.44 172 LYS A O 1
ATOM 1451 N N . SER A 1 173 ? 56.309 -12.014 -40.188 1.00 91.62 173 SER A N 1
ATOM 1452 C CA . SER A 1 173 ? 56.201 -11.821 -38.731 1.00 91.62 173 SER A CA 1
ATOM 1453 C C . SER A 1 173 ? 54.820 -11.319 -38.304 1.00 91.62 173 SER A C 1
ATOM 1455 O O . SER A 1 173 ? 54.292 -11.775 -37.290 1.00 91.62 173 SER A O 1
ATOM 1457 N N . GLU A 1 174 ? 54.207 -10.434 -39.090 1.00 91.75 174 GLU A N 1
ATOM 1458 C CA . GLU A 1 174 ? 52.897 -9.862 -38.776 1.00 91.75 174 GLU A CA 1
ATOM 1459 C C . GLU A 1 174 ? 51.765 -10.889 -38.934 1.00 91.75 174 GLU A C 1
ATOM 1461 O O . GLU A 1 174 ? 50.895 -10.995 -38.069 1.00 91.75 174 GLU A O 1
ATOM 1466 N N . VAL A 1 175 ? 51.823 -11.741 -39.964 1.00 92.88 175 VAL A N 1
ATOM 1467 C CA . VAL A 1 175 ? 50.891 -12.867 -40.139 1.00 92.88 175 VAL A CA 1
ATOM 1468 C C . VAL A 1 175 ? 50.946 -13.840 -38.955 1.00 92.88 175 VAL A C 1
ATOM 1470 O O . VAL A 1 175 ? 49.896 -14.256 -38.464 1.00 92.88 175 VAL A O 1
ATOM 1473 N N . GLU A 1 176 ? 52.131 -14.184 -38.439 1.00 93.44 176 GLU A N 1
ATOM 1474 C CA . GLU A 1 176 ? 52.227 -15.052 -37.254 1.00 93.44 176 GLU A CA 1
ATOM 1475 C C . GLU A 1 176 ? 51.773 -14.355 -35.961 1.00 93.44 176 GLU A C 1
ATOM 1477 O O . GLU A 1 176 ? 51.138 -14.992 -35.113 1.00 93.44 176 GLU A O 1
ATOM 1482 N N . ARG A 1 177 ? 51.995 -13.038 -35.827 1.00 94.38 177 ARG A N 1
ATOM 1483 C CA . ARG A 1 177 ? 51.440 -12.232 -34.724 1.00 94.38 177 ARG A CA 1
ATOM 1484 C C . ARG A 1 177 ? 49.909 -12.261 -34.738 1.00 94.38 177 ARG A C 1
ATOM 1486 O O . ARG A 1 177 ? 49.292 -12.558 -33.715 1.00 94.38 177 ARG A O 1
ATOM 1493 N N . LEU A 1 178 ? 49.294 -12.042 -35.900 1.00 92.88 178 LEU A N 1
ATOM 1494 C CA . LEU A 1 178 ? 47.839 -12.082 -36.080 1.00 92.88 178 LEU A CA 1
ATOM 1495 C C . LEU A 1 178 ? 47.266 -13.488 -35.828 1.00 92.88 178 LEU A C 1
ATOM 1497 O O . LEU A 1 178 ? 46.302 -13.624 -35.074 1.00 92.88 178 LEU A O 1
ATOM 1501 N N . LYS A 1 179 ? 47.905 -14.552 -36.339 1.00 92.12 179 LYS A N 1
ATOM 1502 C CA . LYS A 1 179 ? 47.533 -15.951 -36.034 1.00 92.12 179 LYS A CA 1
ATOM 1503 C C . LYS A 1 179 ? 47.646 -16.297 -34.548 1.00 92.12 179 LYS A C 1
ATOM 1505 O O . LYS A 1 179 ? 46.939 -17.190 -34.081 1.00 92.12 179 LYS A O 1
ATOM 1510 N N . LYS A 1 180 ? 48.567 -15.680 -33.800 1.00 92.50 180 LYS A N 1
ATOM 1511 C CA . LYS A 1 180 ? 48.668 -15.861 -32.343 1.00 92.50 180 LYS A CA 1
ATOM 1512 C C . LYS A 1 180 ? 47.517 -15.147 -31.632 1.00 92.50 180 LYS A C 1
ATOM 1514 O O . LYS A 1 180 ? 46.839 -15.777 -30.824 1.00 92.50 180 LYS A O 1
ATOM 1519 N N . ASN A 1 181 ? 47.260 -13.888 -31.992 1.00 91.12 181 ASN A N 1
ATOM 1520 C CA . ASN A 1 181 ? 46.189 -13.075 -31.413 1.00 91.12 181 ASN A CA 1
ATOM 1521 C C . ASN A 1 181 ? 44.796 -13.691 -31.634 1.00 91.12 181 ASN A C 1
ATOM 1523 O O . ASN A 1 181 ? 43.999 -13.741 -30.696 1.00 91.12 181 ASN A O 1
ATOM 1527 N N . LEU A 1 182 ? 44.525 -14.216 -32.837 1.00 92.44 182 LEU A N 1
ATOM 1528 C CA . LEU A 1 182 ? 43.274 -14.913 -33.151 1.00 92.44 182 LEU A CA 1
ATOM 1529 C C . LEU A 1 182 ? 43.059 -16.118 -32.223 1.00 92.44 182 LEU A C 1
ATOM 1531 O O . LEU A 1 182 ? 42.050 -16.176 -31.526 1.00 92.44 182 LEU A O 1
ATOM 1535 N N . ARG A 1 183 ? 44.057 -17.008 -32.112 1.00 90.19 183 ARG A N 1
ATOM 1536 C CA . ARG A 1 183 ? 43.997 -18.184 -31.224 1.00 90.19 183 ARG A CA 1
ATOM 1537 C C . ARG A 1 183 ? 43.772 -17.811 -29.755 1.00 90.19 183 ARG A C 1
ATOM 1539 O O . ARG A 1 183 ? 43.033 -18.504 -29.061 1.00 90.19 183 ARG A O 1
ATOM 1546 N N . THR A 1 184 ? 44.366 -16.719 -29.265 1.00 87.00 184 THR A N 1
ATOM 1547 C CA . THR A 1 184 ? 44.099 -16.240 -27.895 1.00 87.00 184 THR A CA 1
ATOM 1548 C C . THR A 1 184 ? 42.686 -15.679 -27.727 1.00 87.00 184 THR A C 1
ATOM 1550 O O . THR A 1 184 ? 42.052 -15.955 -26.710 1.00 87.00 184 THR A O 1
ATOM 1553 N N . ALA A 1 185 ? 42.156 -14.960 -28.722 1.00 85.88 185 ALA A N 1
ATOM 1554 C CA . ALA A 1 185 ? 40.791 -14.434 -28.686 1.00 85.88 185 ALA A CA 1
ATOM 1555 C C . ALA A 1 185 ? 39.742 -15.560 -28.750 1.00 85.88 185 ALA A C 1
ATOM 1557 O O . ALA A 1 185 ? 38.774 -15.548 -27.992 1.00 85.88 185 ALA A O 1
ATOM 1558 N N . GLU A 1 186 ? 39.961 -16.580 -29.584 1.00 86.75 186 GLU A N 1
ATOM 1559 C CA . GLU A 1 186 ? 39.134 -17.792 -29.652 1.00 86.75 186 GLU A CA 1
ATOM 1560 C C . GLU A 1 186 ? 39.128 -18.552 -28.317 1.00 86.75 186 GLU A C 1
ATOM 1562 O O . GLU A 1 186 ? 38.065 -18.944 -27.828 1.00 86.75 186 GLU A O 1
ATOM 1567 N N . LEU A 1 187 ? 40.296 -18.707 -27.682 1.00 83.94 187 LEU A N 1
ATOM 1568 C CA . LEU A 1 187 ? 40.429 -19.346 -26.370 1.00 83.94 187 LEU A CA 1
ATOM 1569 C C . LEU A 1 187 ? 39.677 -18.562 -25.279 1.00 83.94 187 LEU A C 1
ATOM 1571 O O . LEU A 1 187 ? 38.931 -19.145 -24.488 1.00 83.94 187 LEU A O 1
ATOM 1575 N N . GLN A 1 188 ? 39.802 -17.232 -25.279 1.00 81.44 188 GLN A N 1
ATOM 1576 C CA . GLN A 1 188 ? 39.075 -16.335 -24.378 1.00 81.44 188 GLN A CA 1
ATOM 1577 C C . GLN A 1 188 ? 37.552 -16.388 -24.623 1.00 81.44 188 GLN A C 1
ATOM 1579 O O . GLN A 1 188 ? 36.769 -16.401 -23.667 1.00 81.44 188 GLN A O 1
ATOM 1584 N N . ARG A 1 189 ? 37.110 -16.500 -25.884 1.00 84.25 189 ARG A N 1
ATOM 1585 C CA . ARG A 1 189 ? 35.691 -16.678 -26.238 1.00 84.25 189 ARG A CA 1
ATOM 1586 C C . ARG A 1 189 ? 35.139 -18.050 -25.834 1.00 84.25 189 ARG A C 1
ATOM 1588 O O . ARG A 1 189 ? 33.946 -18.176 -25.580 1.00 84.25 189 ARG A O 1
ATOM 1595 N N . LYS A 1 190 ? 35.985 -19.084 -25.793 1.00 77.69 190 LYS A N 1
ATOM 1596 C CA . LYS A 1 190 ? 35.579 -20.458 -25.458 1.00 77.69 190 LYS A CA 1
ATOM 1597 C C . LYS A 1 190 ? 35.540 -20.733 -23.952 1.00 77.69 190 LYS A C 1
ATOM 1599 O O . LYS A 1 190 ? 34.675 -21.485 -23.516 1.00 77.69 190 LYS A O 1
ATOM 1604 N N . TYR A 1 191 ? 36.450 -20.145 -23.172 1.00 79.38 191 TYR A N 1
ATOM 1605 C CA . TYR A 1 191 ? 36.608 -20.473 -21.747 1.00 79.38 191 TYR A CA 1
ATOM 1606 C C . TYR A 1 191 ? 36.395 -19.279 -20.803 1.00 79.38 191 TYR A C 1
ATOM 1608 O O . TYR A 1 191 ? 35.673 -19.412 -19.818 1.00 79.38 191 TYR A O 1
ATOM 1616 N N . GLN A 1 192 ? 36.949 -18.098 -21.106 1.00 74.44 192 GLN A N 1
ATOM 1617 C CA . GLN A 1 192 ? 36.883 -16.938 -20.201 1.00 74.44 192 GLN A CA 1
ATOM 1618 C C . GLN A 1 192 ? 35.466 -16.350 -20.110 1.00 74.44 192 GLN A C 1
ATOM 1620 O O . GLN A 1 192 ? 34.967 -16.074 -19.020 1.00 74.44 192 GLN A O 1
ATOM 1625 N N . THR A 1 193 ? 34.809 -16.145 -21.256 1.00 74.69 193 THR A N 1
ATOM 1626 C CA . THR A 1 193 ? 33.503 -15.465 -21.313 1.00 74.69 193 THR A CA 1
ATOM 1627 C C . THR A 1 193 ? 32.341 -16.298 -20.758 1.00 74.69 193 THR A C 1
ATOM 1629 O O . THR A 1 193 ? 31.577 -15.729 -19.977 1.00 74.69 193 THR A O 1
ATOM 1632 N N . PRO A 1 194 ? 32.211 -17.619 -21.017 1.00 78.75 194 PRO A N 1
ATOM 1633 C CA . PRO A 1 194 ? 31.185 -18.430 -20.356 1.00 78.75 194 PRO A CA 1
ATOM 1634 C C . PRO A 1 194 ? 31.387 -18.513 -18.839 1.00 78.75 194 PRO A C 1
ATOM 1636 O O . PRO A 1 194 ? 30.418 -18.446 -18.090 1.00 78.75 194 PRO A O 1
ATOM 1639 N N . PHE A 1 195 ? 32.639 -18.598 -18.373 1.00 80.12 195 PHE A N 1
ATOM 1640 C CA . PHE A 1 195 ? 32.961 -18.640 -16.945 1.00 80.12 195 PHE A CA 1
ATOM 1641 C C . PHE A 1 195 ? 32.631 -17.317 -16.237 1.00 80.12 195 PHE A C 1
ATOM 1643 O O . PHE A 1 195 ? 32.023 -17.321 -15.168 1.00 80.12 195 PHE A O 1
ATOM 1650 N N . HIS A 1 196 ? 32.944 -16.176 -16.859 1.00 79.50 196 HIS A N 1
ATOM 1651 C CA . HIS A 1 196 ? 32.555 -14.862 -16.344 1.00 79.50 196 HIS A CA 1
ATOM 1652 C C . HIS A 1 196 ? 31.028 -14.668 -16.331 1.00 79.50 196 HIS A C 1
ATOM 1654 O O . HIS A 1 196 ? 30.485 -14.157 -15.353 1.00 79.50 196 HIS A O 1
ATOM 1660 N N . LEU A 1 197 ? 30.321 -15.131 -17.369 1.00 80.19 197 LEU A N 1
ATOM 1661 C CA . LEU A 1 197 ? 28.857 -15.076 -17.429 1.00 80.19 197 LEU A CA 1
ATOM 1662 C C . LEU A 1 197 ? 28.199 -15.984 -16.371 1.00 80.19 197 LEU A C 1
ATOM 1664 O O . LEU A 1 197 ? 27.194 -15.600 -15.776 1.00 80.19 197 LEU A O 1
ATOM 1668 N N . LEU A 1 198 ? 28.789 -17.149 -16.088 1.00 81.06 198 LEU A N 1
ATOM 1669 C CA . LEU A 1 198 ? 28.356 -18.049 -15.017 1.00 81.06 198 LEU A CA 1
ATOM 1670 C C . LEU A 1 198 ? 28.570 -17.426 -13.630 1.00 81.06 198 LEU A C 1
ATOM 1672 O O . LEU A 1 198 ? 27.652 -17.443 -12.816 1.00 81.06 198 LEU A O 1
ATOM 1676 N N . LEU A 1 199 ? 29.733 -16.813 -13.377 1.00 79.75 199 LEU A N 1
ATOM 1677 C CA . LEU A 1 199 ? 30.000 -16.056 -12.145 1.00 79.75 199 LEU A CA 1
ATOM 1678 C C . LEU A 1 199 ? 28.990 -14.913 -11.956 1.00 79.75 199 LEU A C 1
ATOM 1680 O O . LEU A 1 199 ? 28.396 -14.793 -10.886 1.00 79.75 199 LEU A O 1
ATOM 1684 N N . MET A 1 200 ? 28.727 -14.138 -13.013 1.00 79.12 200 MET A N 1
ATOM 1685 C CA . MET A 1 200 ? 27.676 -13.113 -13.047 1.00 79.12 200 MET A CA 1
ATOM 1686 C C . MET A 1 200 ? 26.297 -13.685 -12.690 1.00 79.12 200 MET A C 1
ATOM 1688 O O . MET A 1 200 ? 25.604 -13.123 -11.840 1.00 79.12 200 MET A O 1
ATOM 1692 N N . LEU A 1 201 ? 25.892 -14.802 -13.303 1.00 81.69 201 LEU A N 1
ATOM 1693 C CA . LEU A 1 201 ? 24.610 -15.460 -13.029 1.00 81.69 201 LEU A CA 1
ATOM 1694 C C . LEU A 1 201 ? 24.515 -15.958 -11.582 1.00 81.69 201 LEU A C 1
ATOM 1696 O O . LEU A 1 201 ? 23.513 -15.693 -10.922 1.00 81.69 201 LEU A O 1
ATOM 1700 N N . CYS A 1 202 ? 25.558 -16.604 -11.056 1.00 80.12 202 CYS A N 1
ATOM 1701 C CA . CYS A 1 202 ? 25.609 -17.052 -9.664 1.00 80.12 202 CYS A CA 1
ATOM 1702 C C . CYS A 1 202 ? 25.507 -15.880 -8.675 1.00 80.12 202 CYS A C 1
ATOM 1704 O O . CYS A 1 202 ? 24.743 -15.965 -7.714 1.00 80.12 202 CYS A O 1
ATOM 1706 N N . SER A 1 203 ? 26.209 -14.766 -8.917 1.00 79.44 203 SER A N 1
ATOM 1707 C CA . SER A 1 203 ? 26.122 -13.566 -8.073 1.00 79.44 203 SER A CA 1
ATOM 1708 C C . SER A 1 203 ? 24.740 -12.904 -8.122 1.00 79.44 203 SER A C 1
ATOM 1710 O O . SER A 1 203 ? 24.216 -12.508 -7.081 1.00 79.44 203 SER A O 1
ATOM 1712 N N . ASN A 1 204 ? 24.115 -12.823 -9.302 1.00 80.31 204 ASN A N 1
ATOM 1713 C CA . ASN A 1 204 ? 22.762 -12.275 -9.444 1.00 80.31 204 ASN A CA 1
ATOM 1714 C C . ASN A 1 204 ? 21.701 -13.185 -8.804 1.00 80.31 204 ASN A C 1
ATOM 1716 O O . ASN A 1 204 ? 20.812 -12.686 -8.115 1.00 80.31 204 ASN A O 1
ATOM 1720 N N . LEU A 1 205 ? 21.820 -14.508 -8.954 1.00 84.06 205 LEU A N 1
ATOM 1721 C CA . LEU A 1 205 ? 20.941 -15.480 -8.299 1.00 84.06 205 LEU A CA 1
ATOM 1722 C C . LEU A 1 205 ? 21.093 -15.439 -6.771 1.00 84.06 205 LEU A C 1
ATOM 1724 O O . LEU A 1 205 ? 20.092 -15.469 -6.060 1.00 84.06 205 LEU A O 1
ATOM 1728 N N . HIS A 1 206 ? 22.318 -15.305 -6.258 1.00 83.81 206 HIS A N 1
ATOM 1729 C CA . HIS A 1 206 ? 22.563 -15.121 -4.828 1.00 83.81 206 HIS A CA 1
ATOM 1730 C C . HIS A 1 206 ? 21.906 -13.833 -4.307 1.00 83.81 206 HIS A C 1
ATOM 1732 O O . HIS A 1 206 ? 21.163 -13.879 -3.330 1.00 83.81 206 HIS A O 1
ATOM 1738 N N . LEU A 1 207 ? 22.082 -12.700 -5.000 1.00 80.44 207 LEU A N 1
ATOM 1739 C CA . LEU A 1 207 ? 21.437 -11.435 -4.632 1.00 80.44 207 LEU A CA 1
ATOM 1740 C C . LEU A 1 207 ? 19.900 -11.517 -4.696 1.00 80.44 207 LEU A C 1
ATOM 1742 O O . LEU A 1 207 ? 19.220 -10.962 -3.831 1.00 80.44 207 LEU A O 1
ATOM 1746 N N . PHE A 1 208 ? 19.348 -12.233 -5.680 1.00 84.19 208 PHE A N 1
ATOM 1747 C CA . PHE A 1 208 ? 17.914 -12.503 -5.789 1.00 84.19 208 PHE A CA 1
ATOM 1748 C C . PHE A 1 208 ? 17.401 -13.336 -4.605 1.00 84.19 208 PHE A C 1
ATOM 1750 O O . PHE A 1 208 ? 16.430 -12.941 -3.961 1.00 84.19 208 PHE A O 1
ATOM 1757 N N . LEU A 1 209 ? 18.088 -14.427 -4.250 1.00 81.94 209 LEU A N 1
ATOM 1758 C CA . LEU A 1 209 ? 17.744 -15.267 -3.097 1.00 81.94 209 LEU A CA 1
ATOM 1759 C C . LEU A 1 209 ? 17.864 -14.504 -1.768 1.00 81.94 209 LEU A C 1
ATOM 1761 O O . LEU A 1 209 ? 16.989 -14.627 -0.914 1.00 81.94 209 LEU A O 1
ATOM 1765 N N . CYS A 1 210 ? 18.885 -13.659 -1.602 1.00 79.62 210 CYS A N 1
ATOM 1766 C CA . CYS A 1 210 ? 19.024 -12.801 -0.424 1.00 79.62 210 CYS A CA 1
ATOM 1767 C C . CYS A 1 210 ? 17.920 -11.737 -0.334 1.00 79.62 210 CYS A C 1
ATOM 1769 O O . CYS A 1 210 ? 17.472 -11.426 0.770 1.00 79.62 210 CYS A O 1
ATOM 1771 N N . ARG A 1 211 ? 17.439 -11.191 -1.460 1.00 82.56 211 ARG A N 1
ATOM 1772 C CA . ARG A 1 211 ? 16.256 -10.312 -1.472 1.00 82.56 211 ARG A CA 1
ATOM 1773 C C . ARG A 1 211 ? 14.987 -11.084 -1.118 1.00 82.56 211 ARG A C 1
ATOM 1775 O O . ARG A 1 211 ? 14.278 -10.662 -0.214 1.00 82.56 211 ARG A O 1
ATOM 1782 N N . TYR A 1 212 ? 14.758 -12.237 -1.745 1.00 78.50 212 TYR A N 1
ATOM 1783 C CA . TYR A 1 212 ? 13.602 -13.099 -1.487 1.00 78.50 212 TYR A CA 1
ATOM 1784 C C . TYR A 1 212 ? 13.516 -13.545 -0.015 1.00 78.50 212 TYR A C 1
ATOM 1786 O O . TYR A 1 212 ? 12.466 -13.433 0.611 1.00 78.50 212 TYR A O 1
ATOM 1794 N N . PHE A 1 213 ? 14.635 -13.969 0.581 1.00 78.69 213 PHE A N 1
ATOM 1795 C CA . PHE A 1 213 ? 14.695 -14.367 1.991 1.00 78.69 213 PHE A CA 1
ATOM 1796 C C . PHE A 1 213 ? 14.424 -13.202 2.956 1.00 78.69 213 PHE A C 1
ATOM 1798 O O . PHE A 1 213 ? 13.735 -13.382 3.963 1.00 78.69 213 PHE A O 1
ATOM 1805 N N . ASN A 1 214 ? 14.927 -12.001 2.653 1.00 75.62 214 ASN A N 1
ATOM 1806 C CA . ASN A 1 214 ? 14.603 -10.804 3.432 1.00 75.62 214 ASN A CA 1
ATOM 1807 C C . ASN A 1 214 ? 13.133 -10.393 3.258 1.00 75.62 214 ASN A C 1
ATOM 1809 O O . ASN A 1 214 ? 12.502 -10.012 4.238 1.00 75.62 214 ASN A O 1
ATOM 1813 N N . GLU A 1 215 ? 12.561 -10.526 2.060 1.00 75.94 215 GLU A N 1
ATOM 1814 C CA . GLU A 1 215 ? 11.148 -10.231 1.809 1.00 75.94 215 GLU A CA 1
ATOM 1815 C C . GLU A 1 215 ? 10.220 -11.200 2.565 1.00 75.94 215 GLU A C 1
ATOM 1817 O O . GLU A 1 215 ? 9.300 -10.753 3.248 1.00 75.94 215 GLU A O 1
ATOM 1822 N N . MET A 1 216 ? 10.513 -12.506 2.558 1.00 71.38 216 MET A N 1
ATOM 1823 C CA . MET A 1 216 ? 9.786 -13.486 3.381 1.00 71.38 216 MET A CA 1
ATOM 1824 C C . MET A 1 216 ? 9.970 -13.250 4.888 1.00 71.38 216 MET A C 1
ATOM 1826 O O . MET A 1 216 ? 9.029 -13.420 5.663 1.00 71.38 216 MET A O 1
ATOM 1830 N N . SER A 1 217 ? 11.163 -12.819 5.313 1.00 67.81 217 SER A N 1
ATOM 1831 C CA . SER A 1 217 ? 11.434 -12.466 6.713 1.00 67.81 217 SER A CA 1
ATOM 1832 C C . SER A 1 217 ? 10.659 -11.218 7.155 1.00 67.81 217 SER A C 1
ATOM 1834 O O . SER A 1 217 ? 10.135 -11.197 8.267 1.00 67.81 217 SER A O 1
ATOM 1836 N N . ALA A 1 218 ? 10.534 -10.209 6.287 1.00 66.06 218 ALA A N 1
ATOM 1837 C CA . ALA A 1 218 ? 9.745 -9.000 6.533 1.00 66.06 218 ALA A CA 1
ATOM 1838 C C . ALA A 1 218 ? 8.229 -9.269 6.554 1.00 66.06 218 ALA A C 1
ATOM 1840 O O . ALA A 1 218 ? 7.494 -8.571 7.245 1.00 66.06 218 ALA A O 1
ATOM 1841 N N . GLN A 1 219 ? 7.764 -10.306 5.850 1.00 68.69 219 GLN A N 1
ATOM 1842 C CA . GLN A 1 219 ? 6.369 -10.767 5.870 1.00 68.69 219 GLN A CA 1
ATOM 1843 C C . GLN A 1 219 ? 6.030 -11.648 7.090 1.00 68.69 219 GLN A C 1
ATOM 1845 O O . GLN A 1 219 ? 4.908 -12.130 7.203 1.00 68.69 219 GLN A O 1
ATOM 1850 N N . GLY A 1 220 ? 6.978 -11.903 8.003 1.00 59.91 220 GLY A N 1
ATOM 1851 C CA . GLY A 1 220 ? 6.749 -12.680 9.231 1.00 59.91 220 GLY A CA 1
ATOM 1852 C C . GLY A 1 220 ? 6.539 -14.190 9.032 1.00 59.91 220 GLY A C 1
ATOM 1853 O O . GLY A 1 220 ? 6.461 -14.930 10.015 1.00 59.91 220 GLY A O 1
ATOM 1854 N N . LEU A 1 221 ? 6.507 -14.670 7.783 1.00 53.31 221 LEU A N 1
ATOM 1855 C CA . LEU A 1 221 ? 6.223 -16.055 7.393 1.00 53.31 221 LEU A CA 1
ATOM 1856 C C . LEU A 1 221 ? 7.409 -17.003 7.642 1.00 53.31 221 LEU A C 1
ATOM 1858 O O . LEU A 1 221 ? 7.946 -17.628 6.727 1.00 53.31 221 LEU A O 1
ATOM 1862 N N . ARG A 1 222 ? 7.809 -17.161 8.909 1.00 56.50 222 ARG A N 1
ATOM 1863 C CA . ARG A 1 222 ? 8.641 -18.300 9.322 1.00 56.50 222 ARG A CA 1
ATOM 1864 C C . ARG A 1 222 ? 7.779 -19.559 9.455 1.00 56.50 222 ARG A C 1
ATOM 1866 O O . ARG A 1 222 ? 6.804 -19.525 10.208 1.00 56.50 222 ARG A O 1
ATOM 1873 N N . PRO A 1 223 ? 8.176 -20.698 8.858 1.00 44.06 223 PRO A N 1
ATOM 1874 C CA . PRO A 1 223 ? 7.628 -21.996 9.232 1.00 44.06 223 PRO A CA 1
ATOM 1875 C C . PRO A 1 223 ? 7.922 -22.255 10.716 1.00 44.06 223 PRO A C 1
ATOM 1877 O O . PRO A 1 223 ? 9.063 -22.517 11.100 1.00 44.06 223 PRO A O 1
ATOM 1880 N N . ARG A 1 224 ? 6.906 -22.145 11.580 1.00 47.41 224 ARG A N 1
ATOM 1881 C CA . ARG A 1 224 ? 7.029 -22.516 12.995 1.00 47.41 224 ARG A CA 1
ATOM 1882 C C . ARG A 1 224 ? 6.980 -24.035 13.116 1.00 47.41 224 ARG A C 1
ATOM 1884 O O . ARG A 1 224 ? 5.909 -24.624 13.232 1.00 47.41 224 ARG A O 1
ATOM 1891 N N . THR A 1 225 ? 8.151 -24.663 13.122 1.00 42.34 225 THR A N 1
ATOM 1892 C CA . THR A 1 225 ? 8.313 -26.074 13.488 1.00 42.34 225 THR A CA 1
ATOM 1893 C C . THR A 1 225 ? 8.034 -26.265 14.983 1.00 42.34 225 THR A C 1
ATOM 1895 O O . THR A 1 225 ? 8.939 -26.170 15.803 1.00 42.34 225 THR A O 1
ATOM 1898 N N . VAL A 1 226 ? 6.750 -26.461 15.291 1.00 40.75 226 VAL A N 1
ATOM 1899 C CA . VAL A 1 226 ? 6.148 -27.181 16.431 1.00 40.75 226 VAL A CA 1
ATOM 1900 C C . VAL A 1 226 ? 6.908 -27.291 17.772 1.00 40.75 226 VAL A C 1
ATOM 1902 O O . VAL A 1 226 ? 7.921 -27.969 17.879 1.00 40.75 226 VAL A O 1
ATOM 1905 N N . SER A 1 227 ? 6.215 -26.840 18.830 1.00 39.12 227 SER A N 1
ATOM 1906 C CA . SER A 1 227 ? 6.163 -27.410 20.200 1.00 39.12 227 SER A CA 1
ATOM 1907 C C . SER A 1 227 ? 7.402 -27.417 21.122 1.00 39.12 227 SER A C 1
ATOM 1909 O O . SER A 1 227 ? 8.508 -27.686 20.680 1.00 39.12 227 SER A O 1
ATOM 1911 N N . SER A 1 228 ? 7.295 -27.239 22.452 1.00 39.97 228 SER A N 1
ATOM 1912 C CA . SER A 1 228 ? 6.244 -26.602 23.291 1.00 39.97 228 SER A CA 1
ATOM 1913 C C . SER A 1 228 ? 6.900 -25.966 24.565 1.00 39.97 228 SER A C 1
ATOM 1915 O O . SER A 1 228 ? 7.831 -25.193 24.344 1.00 39.97 228 SER A O 1
ATOM 1917 N N . PRO A 1 229 ? 6.484 -26.121 25.856 1.00 61.88 229 PRO A N 1
ATOM 1918 C CA . PRO A 1 229 ? 6.460 -24.959 26.766 1.00 61.88 229 PRO A CA 1
ATOM 1919 C C . PRO A 1 229 ? 7.320 -25.082 28.045 1.00 61.88 229 PRO A C 1
ATOM 1921 O O . PRO A 1 229 ? 7.478 -26.169 28.594 1.00 61.88 229 PRO A O 1
ATOM 1924 N N . ILE A 1 230 ? 7.790 -23.959 28.605 1.00 36.28 230 ILE A N 1
ATOM 1925 C CA . ILE A 1 230 ? 8.389 -23.917 29.958 1.00 36.28 230 ILE A CA 1
ATOM 1926 C C . ILE A 1 230 ? 7.905 -22.657 30.715 1.00 36.28 230 ILE A C 1
ATOM 1928 O O . ILE A 1 230 ? 7.998 -21.561 30.159 1.00 36.28 230 ILE A O 1
ATOM 1932 N N . PRO A 1 231 ? 7.375 -22.782 31.953 1.00 39.38 231 PRO A N 1
ATOM 1933 C CA . PRO A 1 231 ? 6.978 -21.654 32.805 1.00 39.38 231 PRO A CA 1
ATOM 1934 C C . PRO A 1 231 ? 8.159 -21.064 33.606 1.00 39.38 231 PRO A C 1
ATOM 1936 O O . PRO A 1 231 ? 9.275 -21.578 33.577 1.00 39.38 231 PRO A O 1
ATOM 1939 N N . TYR A 1 232 ? 7.909 -19.989 34.360 1.00 39.78 232 TYR A N 1
ATOM 1940 C CA . TYR A 1 232 ? 8.897 -19.356 35.246 1.00 39.78 232 TYR A CA 1
ATOM 1941 C C . TYR A 1 232 ? 9.504 -20.322 36.283 1.00 39.78 232 TYR A C 1
ATOM 1943 O O . TYR A 1 232 ? 8.785 -21.067 36.945 1.00 39.78 232 TYR A O 1
ATOM 1951 N N . SER A 1 233 ? 10.821 -20.217 36.498 1.00 34.34 233 SER A N 1
ATOM 1952 C CA . SER A 1 233 ? 11.550 -20.783 37.645 1.00 34.34 233 SER A CA 1
ATOM 1953 C C . SER A 1 233 ? 12.816 -19.940 37.931 1.00 34.34 233 SER A C 1
ATOM 1955 O O . SER A 1 233 ? 13.406 -19.441 36.967 1.00 34.34 233 SER A O 1
ATOM 1957 N N . PRO A 1 234 ? 13.226 -19.701 39.198 1.00 45.97 234 PRO A N 1
ATOM 1958 C CA . PRO A 1 234 ? 14.212 -18.665 39.524 1.00 45.97 234 PRO A CA 1
ATOM 1959 C C . PRO A 1 234 ? 15.650 -19.155 39.798 1.00 45.97 234 PRO A C 1
ATOM 1961 O O . PRO A 1 234 ? 15.888 -19.989 40.667 1.00 45.97 234 PRO A O 1
ATOM 1964 N N . SER A 1 235 ? 16.615 -18.447 39.200 1.00 30.16 235 SER A N 1
ATOM 1965 C CA . SER A 1 235 ? 17.977 -18.228 39.732 1.00 30.16 235 SER A CA 1
ATOM 1966 C C . SER A 1 235 ? 18.828 -19.517 39.969 1.00 30.16 235 SER A C 1
ATOM 1968 O O . SER A 1 235 ? 18.585 -20.505 39.279 1.00 30.16 235 SER A O 1
ATOM 1970 N N . PRO A 1 236 ? 20.005 -19.493 40.644 1.00 60.94 236 PRO A N 1
ATOM 1971 C CA . PRO A 1 236 ? 21.241 -19.632 39.870 1.00 60.94 236 PRO A CA 1
ATOM 1972 C C . PRO A 1 236 ? 22.221 -20.725 40.357 1.00 60.94 236 PRO A C 1
ATOM 1974 O O . PRO A 1 236 ? 22.028 -21.371 41.381 1.00 60.94 236 PRO A O 1
ATOM 1977 N N . SER A 1 237 ? 23.359 -20.803 39.655 1.00 31.30 237 SER A N 1
ATOM 1978 C CA . SER A 1 237 ? 24.645 -21.378 40.096 1.00 31.30 237 SER A CA 1
ATOM 1979 C C . SER A 1 237 ? 24.864 -22.903 40.037 1.00 31.30 237 SER A C 1
ATOM 1981 O O . SER A 1 237 ? 24.647 -23.623 41.002 1.00 31.30 237 SER A O 1
ATOM 1983 N N . SER A 1 238 ? 25.636 -23.287 39.007 1.00 35.53 238 SER A N 1
ATOM 1984 C CA . SER A 1 238 ? 26.994 -23.868 39.156 1.00 35.53 238 SER A CA 1
ATOM 1985 C C . SER A 1 238 ? 27.225 -25.354 38.824 1.00 35.53 238 SER A C 1
ATOM 1987 O O . SER A 1 238 ? 26.714 -26.247 39.483 1.00 35.53 238 SER A O 1
ATOM 1989 N N . SER A 1 239 ? 28.222 -25.552 37.944 1.00 37.72 239 SER A N 1
ATOM 1990 C CA . SER A 1 239 ? 29.147 -26.704 37.855 1.00 37.72 239 SER A CA 1
ATOM 1991 C C . SER A 1 239 ? 28.632 -28.057 37.320 1.00 37.72 239 SER A C 1
ATOM 1993 O O . SER A 1 239 ? 27.511 -28.454 37.588 1.00 37.72 239 SER A O 1
ATOM 1995 N N . ARG A 1 240 ? 29.432 -28.850 36.578 1.00 47.56 240 ARG A N 1
ATOM 1996 C CA . ARG A 1 240 ? 30.742 -28.621 35.897 1.00 47.56 240 ARG A CA 1
ATOM 1997 C C . ARG A 1 240 ? 30.895 -29.625 34.710 1.00 47.56 240 ARG A C 1
ATOM 1999 O O . ARG A 1 240 ? 30.057 -30.513 34.593 1.00 47.56 240 ARG A O 1
ATOM 2006 N N . PRO A 1 241 ? 31.893 -29.478 33.808 1.00 65.38 241 PRO A N 1
ATOM 2007 C CA . PRO A 1 241 ? 31.886 -30.109 32.475 1.00 65.38 241 PRO A CA 1
ATOM 2008 C C . PRO A 1 241 ? 32.874 -31.280 32.290 1.00 65.38 241 PRO A C 1
ATOM 2010 O O . PRO A 1 241 ? 33.774 -31.474 33.104 1.00 65.38 241 PRO A O 1
ATOM 2013 N N . ILE A 1 242 ? 32.806 -31.927 31.117 1.00 34.56 242 ILE A N 1
ATOM 2014 C CA . ILE A 1 242 ? 33.976 -32.454 30.386 1.00 34.56 242 ILE A CA 1
ATOM 2015 C C . ILE A 1 242 ? 33.911 -31.992 28.915 1.00 34.56 242 ILE A C 1
ATOM 2017 O O . ILE A 1 242 ? 32.850 -31.997 28.294 1.00 34.56 242 ILE A O 1
ATOM 2021 N N . SER A 1 243 ? 35.064 -31.621 28.354 1.00 40.25 243 SER A N 1
ATOM 2022 C CA . SER A 1 243 ? 35.327 -31.449 26.913 1.00 40.25 243 SER A CA 1
ATOM 2023 C C . SER A 1 243 ? 36.717 -32.032 26.607 1.00 40.25 243 SER A C 1
ATOM 2025 O O . SER A 1 243 ? 37.545 -32.087 27.521 1.00 40.25 243 SER A O 1
ATOM 2027 N N . PRO A 1 244 ? 36.989 -32.497 25.374 1.00 49.84 244 PRO A N 1
ATOM 2028 C CA . PRO A 1 244 ? 37.706 -31.639 24.408 1.00 49.84 244 PRO A CA 1
ATOM 2029 C C . PRO A 1 244 ? 37.228 -31.832 22.942 1.00 49.84 244 PRO A C 1
ATOM 2031 O O . PRO A 1 244 ? 36.464 -32.747 22.661 1.00 49.84 244 PRO A O 1
ATOM 2034 N N . GLY A 1 245 ? 37.627 -31.021 21.952 1.00 33.53 245 GLY A N 1
ATOM 2035 C CA . GLY A 1 245 ? 38.540 -29.863 21.943 1.00 33.53 245 GLY A CA 1
ATOM 2036 C C . GLY A 1 245 ? 38.151 -28.836 20.847 1.00 33.53 245 GLY A C 1
ATOM 2037 O O . GLY A 1 245 ? 37.279 -29.129 20.038 1.00 33.53 245 GLY A O 1
ATOM 2038 N N . LEU A 1 246 ? 38.586 -27.565 20.894 1.00 38.28 246 LEU A N 1
ATOM 2039 C CA . LEU A 1 246 ? 39.942 -27.037 20.580 1.00 38.28 246 LEU A CA 1
ATOM 2040 C C . LEU A 1 246 ? 40.257 -27.107 19.066 1.00 38.28 246 LEU A C 1
ATOM 2042 O O . LEU A 1 246 ? 40.140 -28.183 18.495 1.00 38.28 246 LEU A O 1
ATOM 2046 N N . SER A 1 247 ? 40.691 -26.062 18.343 1.00 34.78 247 SER A N 1
ATOM 2047 C CA . SER A 1 247 ? 40.963 -24.620 18.604 1.00 34.78 247 SER A CA 1
ATOM 2048 C C . SER A 1 247 ? 40.888 -23.867 17.242 1.00 34.78 247 SER A C 1
ATOM 2050 O O . SER A 1 247 ? 40.735 -24.528 16.221 1.00 34.78 247 SER A O 1
ATOM 2052 N N . TYR A 1 248 ? 40.958 -22.537 17.060 1.00 33.38 248 TYR A N 1
ATOM 2053 C CA . TYR A 1 248 ? 41.492 -21.377 17.809 1.00 33.38 248 TYR A CA 1
ATOM 2054 C C . TYR A 1 248 ? 40.487 -20.195 17.705 1.00 33.38 248 TYR A C 1
ATOM 2056 O O . TYR A 1 248 ? 39.792 -20.079 16.701 1.00 33.38 248 TYR A O 1
ATOM 2064 N N . ALA A 1 249 ? 40.205 -19.411 18.756 1.00 29.27 249 ALA A N 1
ATOM 2065 C CA . ALA A 1 249 ? 40.971 -18.251 19.269 1.00 29.27 249 ALA A CA 1
ATOM 2066 C C . ALA A 1 249 ? 41.206 -17.155 18.192 1.00 29.27 249 ALA A C 1
ATOM 2068 O O . ALA A 1 249 ? 41.848 -17.429 17.188 1.00 29.27 249 ALA A O 1
ATOM 2069 N N . SER A 1 250 ? 40.568 -15.969 18.260 1.00 30.84 250 SER A N 1
ATOM 2070 C CA . SER A 1 250 ? 40.799 -14.831 19.200 1.00 30.84 250 SER A CA 1
ATOM 2071 C C . SER A 1 250 ? 42.126 -14.105 18.883 1.00 30.84 250 SER A C 1
ATOM 2073 O O . SER A 1 250 ? 43.110 -14.770 18.594 1.00 30.84 250 SER A O 1
ATOM 2075 N N . HIS A 1 251 ? 42.222 -12.771 18.781 1.00 32.75 251 HIS A N 1
ATOM 2076 C CA . HIS A 1 251 ? 42.365 -11.773 19.869 1.00 32.75 251 HIS A CA 1
ATOM 2077 C C . HIS A 1 251 ? 42.520 -10.352 19.239 1.00 32.75 251 HIS A C 1
ATOM 2079 O O . HIS A 1 251 ? 42.972 -10.289 18.101 1.00 32.75 251 HIS A O 1
ATOM 2085 N N . THR A 1 252 ? 42.301 -9.167 19.846 1.00 33.50 252 THR A N 1
ATOM 2086 C CA . THR A 1 252 ? 41.495 -8.643 20.990 1.00 33.50 252 THR A CA 1
ATOM 2087 C C . THR A 1 252 ? 41.492 -7.087 20.923 1.00 33.50 252 THR A C 1
ATOM 2089 O O . THR A 1 252 ? 42.399 -6.532 20.316 1.00 33.50 252 THR A O 1
ATOM 2092 N N . VAL A 1 253 ? 40.564 -6.412 21.635 1.00 36.66 253 VAL A N 1
ATOM 2093 C CA . VAL A 1 253 ? 40.476 -4.946 21.939 1.00 36.66 253 VAL A CA 1
ATOM 2094 C C . VAL A 1 253 ? 40.357 -3.944 20.770 1.00 36.66 253 VAL A C 1
ATOM 2096 O O . VAL A 1 253 ? 40.646 -4.247 19.621 1.00 36.66 253 VAL A O 1
ATOM 2099 N N . GLY A 1 254 ? 39.881 -2.727 21.075 1.00 37.34 254 GLY A N 1
ATOM 2100 C CA . GLY A 1 254 ? 39.746 -1.620 20.122 1.00 37.34 254 GLY A CA 1
ATOM 2101 C C . GLY A 1 254 ? 40.393 -0.324 20.622 1.00 37.34 254 GLY A C 1
ATOM 2102 O O . GLY A 1 254 ? 40.490 -0.100 21.826 1.00 37.34 254 GLY A O 1
ATOM 2103 N N . PHE A 1 255 ? 40.801 0.528 19.681 1.00 29.89 255 PHE A N 1
ATOM 2104 C CA . PHE A 1 255 ? 41.246 1.910 19.890 1.00 29.89 255 PHE A CA 1
ATOM 2105 C C . PHE A 1 255 ? 40.859 2.752 18.659 1.00 29.89 255 PHE A C 1
ATOM 2107 O O . PHE A 1 255 ? 40.679 2.211 17.567 1.00 29.89 255 PHE A O 1
ATOM 2114 N N . THR A 1 256 ? 40.682 4.061 18.834 1.00 39.22 256 THR A N 1
ATOM 2115 C CA . THR A 1 256 ? 40.223 5.000 17.792 1.00 39.22 256 THR A CA 1
ATOM 2116 C C . THR A 1 256 ? 41.375 5.563 16.927 1.00 39.22 256 THR A C 1
ATOM 2118 O O . THR A 1 256 ? 42.540 5.417 17.297 1.00 39.22 256 THR A O 1
ATOM 2121 N N . PRO A 1 257 ? 41.089 6.134 15.734 1.00 63.00 257 PRO A N 1
ATOM 2122 C CA . PRO A 1 257 ? 42.069 6.255 14.643 1.00 63.00 257 PRO A CA 1
ATOM 2123 C C . PRO A 1 257 ? 42.793 7.614 14.583 1.00 63.00 257 PRO A C 1
ATOM 2125 O O . PRO A 1 257 ? 42.401 8.562 15.265 1.00 63.00 257 PRO A O 1
ATOM 2128 N N . PRO A 1 258 ? 43.745 7.758 13.642 1.00 42.38 258 PRO A N 1
ATOM 2129 C CA . PRO A 1 258 ? 43.952 9.030 12.951 1.00 42.38 258 PRO A CA 1
ATOM 2130 C C . PRO A 1 258 ? 43.809 8.937 11.416 1.00 42.38 258 PRO A C 1
ATOM 2132 O O . PRO A 1 258 ? 44.088 7.918 10.787 1.00 42.38 258 PRO A O 1
ATOM 2135 N N . THR A 1 259 ? 43.400 10.055 10.815 1.00 42.16 259 THR A N 1
ATOM 2136 C CA . THR A 1 259 ? 43.281 10.293 9.362 1.00 42.16 259 THR A CA 1
ATOM 2137 C C . THR A 1 259 ? 44.569 10.913 8.800 1.00 42.16 259 THR A C 1
ATOM 2139 O O . THR A 1 259 ? 45.292 11.547 9.560 1.00 42.16 259 THR A O 1
ATOM 2142 N N . THR A 1 260 ? 44.831 10.801 7.487 1.00 34.53 260 THR A N 1
ATOM 2143 C CA . THR A 1 260 ? 45.522 11.751 6.551 1.00 34.53 260 THR A CA 1
ATOM 2144 C C . THR A 1 260 ? 45.961 10.967 5.295 1.00 34.53 260 THR A C 1
ATOM 2146 O O . THR A 1 260 ? 46.072 9.749 5.366 1.00 34.53 260 THR A O 1
ATOM 2149 N N . LEU A 1 261 ? 46.190 11.511 4.091 1.00 37.00 261 LEU A N 1
ATOM 2150 C CA . LEU A 1 261 ? 46.040 12.839 3.448 1.00 37.00 261 LEU A CA 1
ATOM 2151 C C . LEU A 1 261 ? 45.578 12.536 1.984 1.00 37.00 261 LEU A C 1
ATOM 2153 O O . LEU A 1 261 ? 45.725 11.399 1.550 1.00 37.00 261 LEU A O 1
ATOM 2157 N N . THR A 1 262 ? 45.024 13.373 1.098 1.00 34.84 262 THR A N 1
ATOM 2158 C CA . THR A 1 262 ? 44.890 14.837 0.855 1.00 34.84 262 THR A CA 1
ATOM 2159 C C . THR A 1 262 ? 43.533 15.009 0.086 1.00 34.84 262 THR A C 1
ATOM 2161 O O . THR A 1 262 ? 42.758 14.061 0.099 1.00 34.84 262 THR A O 1
ATOM 2164 N N . ARG A 1 263 ? 43.063 16.049 -0.633 1.00 31.05 263 ARG A N 1
AT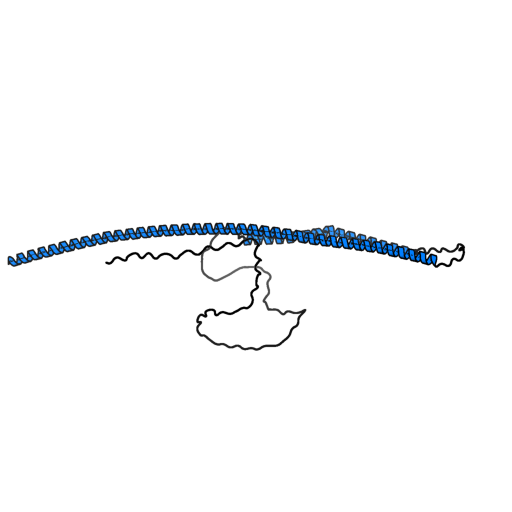OM 2165 C CA . ARG A 1 263 ? 43.410 17.430 -1.069 1.00 31.05 263 ARG A CA 1
ATOM 2166 C C . ARG A 1 263 ? 42.081 18.053 -1.563 1.00 31.05 263 ARG A C 1
ATOM 2168 O O . ARG A 1 263 ? 41.346 17.341 -2.232 1.00 31.05 263 ARG A O 1
ATOM 2175 N N . ALA A 1 264 ? 41.718 19.327 -1.415 1.00 34.41 264 ALA A N 1
ATOM 2176 C CA . ALA A 1 264 ? 42.042 20.443 -0.508 1.00 34.41 264 ALA A CA 1
ATOM 2177 C C . ALA A 1 264 ? 40.963 21.538 -0.775 1.00 34.41 264 ALA A C 1
ATOM 2179 O O . ALA A 1 264 ? 40.327 21.493 -1.823 1.00 34.41 264 ALA A O 1
ATOM 2180 N N . GLY A 1 265 ? 40.703 22.545 0.064 1.00 34.38 265 GLY A N 1
ATOM 2181 C CA . GLY A 1 265 ? 41.296 22.915 1.352 1.00 34.38 265 GLY A CA 1
ATOM 2182 C C . GLY A 1 265 ? 40.916 24.357 1.748 1.00 34.38 265 GLY A C 1
ATOM 2183 O O . GLY A 1 265 ? 39.951 24.900 1.227 1.00 34.38 265 GLY A O 1
ATOM 2184 N N . MET A 1 266 ? 41.725 24.963 2.626 1.00 33.38 266 MET A N 1
ATOM 2185 C CA . MET A 1 266 ? 41.843 26.409 2.923 1.00 33.38 266 MET A CA 1
ATOM 2186 C C . MET A 1 266 ? 40.589 27.218 3.331 1.00 33.38 266 MET A C 1
ATOM 2188 O O . MET A 1 266 ? 39.883 27.770 2.496 1.00 33.38 266 MET A O 1
ATOM 2192 N N . SER A 1 267 ? 40.478 27.497 4.635 1.00 31.97 267 SER A N 1
ATOM 2193 C CA . SER A 1 267 ? 40.464 28.882 5.153 1.00 31.97 267 SER A CA 1
ATOM 2194 C C . SER A 1 267 ? 40.928 28.897 6.625 1.00 31.97 267 SER A C 1
ATOM 2196 O O . SER A 1 267 ? 41.036 27.834 7.237 1.00 31.97 267 SER A O 1
ATOM 2198 N N . TYR A 1 268 ? 41.253 30.067 7.184 1.00 35.78 268 TYR A N 1
ATOM 2199 C CA . TYR A 1 268 ? 41.941 30.230 8.479 1.00 35.78 268 TYR A CA 1
ATOM 2200 C C . TYR A 1 268 ? 41.141 31.103 9.468 1.00 35.78 268 TYR A C 1
ATOM 2202 O O . TYR A 1 268 ? 40.584 32.110 9.043 1.00 35.78 268 TYR A O 1
ATOM 2210 N N . TYR A 1 269 ? 41.137 30.763 10.772 1.00 38.91 269 TYR A N 1
ATOM 2211 C CA . TYR A 1 269 ? 41.739 31.557 11.878 1.00 38.91 269 TYR A CA 1
ATOM 2212 C C . TYR A 1 269 ? 41.226 31.207 13.305 1.00 38.91 269 TYR A C 1
ATOM 2214 O O . TYR A 1 269 ? 40.034 31.199 13.576 1.00 38.91 269 TYR A O 1
ATOM 2222 N N . ASN A 1 270 ? 42.195 31.018 14.213 1.00 33.34 270 ASN A N 1
ATOM 2223 C CA . ASN A 1 270 ? 42.229 31.241 15.677 1.00 33.34 270 ASN A CA 1
ATOM 2224 C C . ASN A 1 270 ? 41.148 30.728 16.676 1.00 33.34 270 ASN A C 1
ATOM 2226 O O . ASN A 1 270 ? 40.151 31.390 16.930 1.00 33.34 270 ASN A O 1
ATOM 2230 N N . THR A 1 271 ? 41.517 29.643 17.383 1.00 34.47 271 THR A N 1
ATOM 2231 C CA . THR A 1 271 ? 41.956 29.591 18.816 1.00 34.47 271 THR A CA 1
ATOM 2232 C C . THR A 1 271 ? 40.990 29.987 19.980 1.00 34.47 271 THR A C 1
ATOM 2234 O O . THR A 1 271 ? 40.315 31.005 19.874 1.00 34.47 271 THR A O 1
ATOM 2237 N N . PRO A 1 272 ? 40.932 29.247 21.129 1.00 52.16 272 PRO A N 1
ATOM 2238 C CA . PRO A 1 272 ? 39.786 29.284 22.067 1.00 52.16 272 PRO A CA 1
ATOM 2239 C C . PRO A 1 272 ? 40.083 29.609 23.563 1.00 52.16 272 PRO A C 1
ATOM 2241 O O . PRO A 1 272 ? 41.232 29.665 23.993 1.00 52.16 272 PRO A O 1
ATOM 2244 N N . GLY A 1 273 ? 39.018 29.677 24.383 1.00 34.25 273 GLY A N 1
ATOM 2245 C CA . GLY A 1 273 ? 39.005 29.488 25.853 1.00 34.25 273 GLY A CA 1
ATOM 2246 C C . GLY A 1 273 ? 37.599 29.012 26.299 1.00 34.25 273 GLY A C 1
ATOM 2247 O O . GLY A 1 273 ? 36.624 29.477 25.720 1.00 34.25 273 GLY A O 1
ATOM 2248 N N . LEU A 1 274 ? 37.350 27.990 27.136 1.00 34.03 274 LEU A N 1
ATOM 2249 C CA . LEU A 1 274 ? 37.878 27.568 28.453 1.00 34.03 274 LEU A CA 1
ATOM 2250 C C . LEU A 1 274 ? 37.155 28.243 29.646 1.00 34.03 274 LEU A C 1
ATOM 2252 O O . LEU A 1 274 ? 37.586 29.289 30.116 1.00 34.03 274 LEU A O 1
ATOM 2256 N N . HIS A 1 275 ? 36.110 27.590 30.184 1.00 33.22 275 HIS A N 1
ATOM 2257 C CA . HIS A 1 275 ? 35.836 27.545 31.634 1.00 33.22 275 HIS A CA 1
ATOM 2258 C C . HIS A 1 275 ? 34.919 26.365 32.021 1.00 33.22 275 HIS A C 1
ATOM 2260 O O . HIS A 1 275 ? 34.088 25.931 31.225 1.00 33.22 275 HIS A O 1
ATOM 2266 N N . VAL A 1 276 ? 35.043 25.877 33.260 1.00 32.16 276 VAL A N 1
ATOM 2267 C CA . VAL A 1 276 ? 34.162 24.879 33.897 1.00 32.16 276 VAL A CA 1
ATOM 2268 C C . VAL A 1 276 ? 33.812 25.385 35.293 1.00 32.16 276 VAL A C 1
ATOM 2270 O O . VAL A 1 276 ? 34.723 25.729 36.041 1.00 32.16 276 VAL A O 1
ATOM 2273 N N . HIS A 1 277 ? 32.535 25.380 35.693 1.00 29.94 277 HIS A N 1
ATOM 2274 C CA . HIS A 1 277 ? 32.224 25.296 37.123 1.00 29.94 277 HIS A CA 1
ATOM 2275 C C . HIS A 1 277 ? 30.867 24.662 37.454 1.00 29.94 277 HIS A C 1
ATOM 2277 O O . HIS A 1 277 ? 29.927 24.682 36.664 1.00 29.94 277 HIS A O 1
ATOM 2283 N N . VAL A 1 278 ? 30.812 24.110 38.666 1.00 29.44 278 VAL A N 1
ATOM 2284 C CA . VAL A 1 278 ? 29.658 23.501 39.335 1.00 29.44 278 VAL A CA 1
ATOM 2285 C C . VAL A 1 278 ? 28.781 24.577 39.995 1.00 29.44 278 VAL A C 1
ATOM 2287 O O . VAL A 1 278 ? 29.299 25.563 40.519 1.00 29.44 278 VAL A O 1
ATOM 2290 N N . GLY A 1 279 ? 27.465 24.350 40.032 1.00 30.12 279 GLY A N 1
ATOM 2291 C CA . GLY A 1 279 ? 26.482 25.114 40.811 1.00 30.12 279 GLY A CA 1
ATOM 2292 C C . GLY A 1 279 ? 25.178 24.317 40.948 1.00 30.12 279 GLY A C 1
ATOM 2293 O O . GLY A 1 279 ? 24.818 23.586 40.026 1.00 30.12 279 GLY A O 1
ATOM 2294 N N . ALA A 1 280 ? 24.504 24.391 42.099 1.00 31.94 280 ALA A N 1
ATOM 2295 C CA . ALA A 1 280 ? 23.427 23.464 42.461 1.00 31.94 280 ALA A CA 1
ATOM 2296 C C . ALA A 1 280 ? 22.017 24.090 42.473 1.00 31.94 280 ALA A C 1
ATOM 2298 O O . ALA A 1 280 ? 21.846 25.265 42.776 1.00 31.94 280 ALA A O 1
ATOM 2299 N N . SER A 1 281 ? 21.025 23.238 42.186 1.00 35.62 281 SER A N 1
ATOM 2300 C CA . SER A 1 281 ? 19.638 23.248 42.691 1.00 35.62 281 SER A CA 1
ATOM 2301 C C . SER A 1 281 ? 18.917 24.586 42.943 1.00 35.62 281 SER A C 1
ATOM 2303 O O . SER A 1 281 ? 19.117 25.206 43.980 1.00 35.62 281 SER A O 1
ATOM 2305 N N . HIS A 1 282 ? 17.896 24.883 42.128 1.00 35.62 282 HIS A N 1
ATOM 2306 C CA . HIS A 1 282 ? 16.589 25.366 42.611 1.00 35.62 282 HIS A CA 1
ATOM 2307 C C . HIS A 1 282 ? 15.462 24.959 41.632 1.00 35.62 282 HIS A C 1
ATOM 2309 O O . HIS A 1 282 ? 15.729 24.392 40.573 1.00 35.62 282 HIS A O 1
ATOM 2315 N N . GLY A 1 283 ? 14.199 25.124 42.044 1.00 33.44 283 GLY A N 1
ATOM 2316 C CA . GLY A 1 283 ? 13.047 24.404 41.479 1.00 33.44 283 GLY A CA 1
ATOM 2317 C C . GLY A 1 283 ? 12.614 24.808 40.062 1.00 33.44 283 GLY A C 1
ATOM 2318 O O . GLY A 1 283 ? 12.647 25.978 39.687 1.00 33.44 283 GLY A O 1
ATOM 2319 N N . ILE A 1 284 ? 12.130 23.827 39.290 1.00 32.50 284 ILE A N 1
ATOM 2320 C CA . ILE A 1 284 ? 11.636 24.026 37.919 1.00 32.50 284 ILE A CA 1
ATOM 2321 C C . ILE A 1 284 ? 10.176 24.499 37.945 1.00 32.50 284 ILE A C 1
ATOM 2323 O O . ILE A 1 284 ? 9.242 23.698 37.991 1.00 32.50 284 ILE A O 1
ATOM 2327 N N . ALA A 1 285 ? 9.976 25.813 37.858 1.00 34.56 285 ALA A N 1
ATOM 2328 C CA . ALA A 1 285 ? 8.697 26.384 37.444 1.00 34.56 285 ALA A CA 1
ATOM 2329 C C . ALA A 1 285 ? 8.540 26.272 35.913 1.00 34.56 285 ALA A C 1
ATOM 2331 O O . ALA A 1 285 ? 9.469 26.550 35.156 1.00 34.56 285 ALA A O 1
ATOM 2332 N N . ARG A 1 286 ? 7.352 25.863 35.453 1.00 38.66 286 ARG A N 1
ATOM 2333 C CA . ARG A 1 286 ? 7.017 25.610 34.039 1.00 38.66 286 ARG A CA 1
ATOM 2334 C C . ARG A 1 286 ? 7.003 26.907 33.201 1.00 38.66 286 ARG A C 1
ATOM 2336 O O . ARG A 1 286 ? 6.130 27.741 33.438 1.00 38.66 286 ARG A O 1
ATOM 2343 N N . PRO A 1 287 ? 7.853 27.064 32.165 1.00 38.59 287 PRO A N 1
ATOM 2344 C CA . PRO A 1 287 ? 7.764 28.195 31.241 1.00 38.59 287 PRO A CA 1
ATOM 2345 C C . PRO A 1 287 ? 6.699 27.959 30.157 1.00 38.59 287 PRO A C 1
ATOM 2347 O O . PRO A 1 287 ? 6.680 26.908 29.515 1.00 38.59 287 PRO A O 1
ATOM 2350 N N . SER A 1 288 ? 5.854 28.958 29.896 1.00 36.31 288 SER A N 1
ATOM 2351 C CA . SER A 1 288 ? 5.005 28.996 28.693 1.00 36.31 288 SER A CA 1
ATOM 2352 C C . SER A 1 288 ? 5.793 29.559 27.495 1.00 36.31 288 SER A C 1
ATOM 2354 O O . SER A 1 288 ? 6.566 30.502 27.687 1.00 36.31 288 SER A O 1
ATOM 2356 N N . PRO A 1 289 ? 5.615 29.056 26.254 1.00 41.81 289 PRO A N 1
ATOM 2357 C CA . PRO A 1 289 ? 6.419 29.504 25.114 1.00 41.81 289 PRO A CA 1
ATOM 2358 C C . PRO A 1 289 ? 6.143 30.964 24.725 1.00 41.81 289 PRO A C 1
ATOM 2360 O O . PRO A 1 289 ? 5.028 31.321 24.340 1.00 41.81 289 PRO A O 1
ATOM 2363 N N . ARG A 1 290 ? 7.177 31.812 24.763 1.00 36.00 290 ARG A N 1
ATOM 2364 C CA . ARG A 1 290 ? 7.129 33.179 24.221 1.00 36.00 290 ARG A CA 1
ATOM 2365 C C . ARG A 1 290 ? 7.539 33.157 22.744 1.00 36.00 290 ARG A C 1
ATOM 2367 O O . ARG A 1 290 ? 8.471 32.449 22.377 1.00 36.00 290 ARG A O 1
ATOM 2374 N N . ARG A 1 291 ? 6.843 33.932 21.903 1.00 40.41 291 ARG A N 1
ATOM 2375 C CA . ARG A 1 291 ? 7.102 34.036 20.452 1.00 40.41 291 ARG A CA 1
ATOM 2376 C C . ARG A 1 291 ? 8.579 34.314 20.139 1.00 40.41 291 ARG A C 1
ATOM 2378 O O . ARG A 1 291 ? 9.140 35.272 20.667 1.00 40.41 291 ARG A O 1
ATOM 2385 N N . SER A 1 292 ? 9.128 33.584 19.173 1.00 36.59 292 SER A N 1
ATOM 2386 C CA . SER A 1 292 ? 10.293 33.985 18.379 1.00 36.59 292 SER A CA 1
ATOM 2387 C C . SER A 1 292 ? 9.889 34.096 16.904 1.00 36.59 292 SER A C 1
ATOM 2389 O O . SER A 1 292 ? 9.036 33.348 16.424 1.00 36.59 292 SER A O 1
ATOM 2391 N N . ASN A 1 293 ? 10.466 35.062 16.188 1.00 39.44 293 ASN A N 1
ATOM 2392 C CA . ASN A 1 293 ? 10.237 35.252 14.755 1.00 39.44 293 ASN A CA 1
ATOM 2393 C C . ASN A 1 293 ? 11.376 34.579 13.974 1.00 39.44 293 ASN A C 1
ATOM 2395 O O . ASN A 1 293 ? 12.538 34.854 14.264 1.00 39.44 293 ASN A O 1
ATOM 2399 N N . SER A 1 294 ? 11.062 33.774 12.957 1.00 35.66 294 SER A N 1
ATOM 2400 C CA . SER A 1 294 ? 12.037 33.293 11.969 1.00 35.66 294 SER A CA 1
ATOM 2401 C C . SER A 1 294 ? 11.681 33.818 10.567 1.00 35.66 294 SER A C 1
ATOM 2403 O O . SER A 1 294 ? 10.583 33.545 10.073 1.00 35.66 294 SER A O 1
ATOM 2405 N N . PRO A 1 295 ? 12.563 34.600 9.917 1.00 51.56 295 PRO A N 1
ATOM 2406 C CA . PRO A 1 295 ? 12.287 35.188 8.614 1.00 51.56 295 PRO A CA 1
ATOM 2407 C C . PRO A 1 295 ? 12.798 34.294 7.478 1.00 51.56 295 PRO A C 1
ATOM 2409 O O . PRO A 1 295 ? 13.719 34.679 6.771 1.00 51.56 295 PRO A O 1
ATOM 2412 N N . ASP A 1 296 ? 12.187 33.123 7.271 1.00 47.66 296 ASP A N 1
ATOM 2413 C CA . ASP A 1 296 ? 12.282 32.469 5.960 1.00 47.66 296 ASP A CA 1
ATOM 2414 C C . ASP A 1 296 ? 11.125 31.496 5.685 1.00 47.66 296 ASP A C 1
ATOM 2416 O O . ASP A 1 296 ? 10.925 30.514 6.403 1.00 47.66 296 ASP A O 1
ATOM 2420 N N . LYS A 1 297 ? 10.342 31.778 4.635 1.00 46.44 297 LYS A N 1
ATOM 2421 C CA . LYS A 1 297 ? 9.327 30.866 4.083 1.00 46.44 297 LYS A CA 1
ATOM 2422 C C . LYS A 1 297 ? 9.175 31.071 2.579 1.00 46.44 297 LYS A C 1
ATOM 2424 O O . LYS A 1 297 ? 8.648 32.082 2.117 1.00 46.44 297 LYS A O 1
ATOM 2429 N N . PHE A 1 298 ? 9.560 30.033 1.845 1.00 43.56 298 PHE A N 1
ATOM 2430 C CA . PHE A 1 298 ? 9.394 29.867 0.404 1.00 43.56 298 PHE A CA 1
ATOM 2431 C C . PHE A 1 298 ? 7.946 30.180 -0.035 1.00 43.56 298 PHE A C 1
ATOM 2433 O O . PHE A 1 298 ? 7.013 29.443 0.299 1.00 43.56 298 PHE A O 1
ATOM 2440 N N . LYS A 1 299 ? 7.729 31.272 -0.782 1.00 51.81 299 LYS A N 1
ATOM 2441 C CA . LYS A 1 299 ? 6.401 31.606 -1.325 1.00 51.81 299 LYS A CA 1
ATOM 2442 C C . LYS A 1 299 ? 6.122 30.775 -2.578 1.00 51.81 299 LYS A C 1
ATOM 2444 O O . LYS A 1 299 ? 6.706 31.015 -3.629 1.00 51.81 299 LYS A O 1
ATOM 2449 N N . ARG A 1 300 ? 5.189 29.823 -2.479 1.00 52.09 300 ARG A N 1
ATOM 2450 C CA . ARG A 1 300 ? 4.609 29.141 -3.648 1.00 52.09 300 ARG A CA 1
ATOM 2451 C C . ARG A 1 300 ? 3.739 30.141 -4.437 1.00 52.09 300 ARG A C 1
ATOM 2453 O O . ARG A 1 300 ? 2.889 30.772 -3.809 1.00 52.09 300 ARG A O 1
ATOM 2460 N N . PRO A 1 301 ? 3.897 30.278 -5.767 1.00 54.25 301 PRO A N 1
ATOM 2461 C CA . PRO A 1 301 ? 3.001 31.099 -6.580 1.00 54.25 301 PRO A CA 1
ATOM 2462 C C . PRO A 1 301 ? 1.566 30.557 -6.586 1.00 54.25 301 PRO A C 1
ATOM 2464 O O . PRO A 1 301 ? 1.355 29.344 -6.653 1.00 54.25 301 PRO A O 1
ATOM 2467 N N . THR A 1 302 ? 0.581 31.452 -6.560 1.00 62.94 302 THR A N 1
ATOM 2468 C CA . THR A 1 302 ? -0.817 31.140 -6.885 1.00 62.94 302 THR A CA 1
ATOM 2469 C C . THR A 1 302 ? -0.975 30.948 -8.400 1.00 62.94 302 THR A C 1
ATOM 2471 O O . THR A 1 302 ? -0.370 31.704 -9.163 1.00 62.94 302 THR A O 1
ATOM 2474 N N . PRO A 1 303 ? -1.781 29.976 -8.870 1.00 59.25 303 PRO A N 1
ATOM 2475 C CA . PRO A 1 303 ? -2.135 29.880 -10.284 1.00 59.25 303 PRO A CA 1
ATOM 2476 C C . PRO A 1 303 ? -3.045 31.053 -10.708 1.00 59.25 303 PRO A C 1
ATOM 2478 O O . PRO A 1 303 ? -3.768 31.595 -9.866 1.00 59.25 303 PRO A O 1
ATOM 2481 N N . PRO A 1 304 ? -3.036 31.451 -11.994 1.00 62.69 304 PRO A N 1
ATOM 2482 C CA . PRO A 1 304 ? -3.918 32.497 -12.507 1.00 62.69 304 PRO A CA 1
ATOM 2483 C C . PRO A 1 304 ? -5.391 32.037 -12.549 1.00 62.69 304 PRO A C 1
ATOM 2485 O O . PRO A 1 304 ? -5.653 30.839 -12.681 1.00 62.69 304 PRO A O 1
ATOM 2488 N N . PRO A 1 305 ? -6.362 32.966 -12.466 1.00 57.31 305 PRO A N 1
ATOM 2489 C CA . PRO A 1 305 ? -7.781 32.643 -12.590 1.00 57.31 305 PRO A CA 1
ATOM 2490 C C . PRO A 1 305 ? -8.152 32.248 -14.029 1.00 57.31 305 PRO A C 1
ATOM 2492 O O . PRO A 1 305 ? -7.681 32.852 -14.993 1.00 57.31 305 PRO A O 1
ATOM 2495 N N . SER A 1 306 ? -9.043 31.265 -14.173 1.00 51.41 306 SER A N 1
ATOM 2496 C CA . SER A 1 306 ? -9.583 30.852 -15.475 1.00 51.41 306 SER A CA 1
ATOM 2497 C C . SER A 1 306 ? -10.650 31.838 -15.980 1.00 51.41 306 SER A C 1
ATOM 2499 O O . SER A 1 306 ? -11.531 32.221 -15.206 1.00 51.41 306 SER A O 1
ATOM 2501 N N . PRO A 1 307 ? -10.641 32.227 -17.268 1.00 47.75 307 PRO A N 1
ATOM 2502 C CA . PRO A 1 307 ? -11.573 33.219 -17.797 1.00 47.75 307 PRO A CA 1
ATOM 2503 C C . PRO A 1 307 ? -12.918 32.589 -18.198 1.00 47.75 307 PRO A C 1
ATOM 2505 O O . PRO A 1 307 ? -13.098 32.250 -19.363 1.00 47.75 307 PRO A O 1
ATOM 2508 N N . ASN A 1 308 ? -13.856 32.425 -17.252 1.00 46.38 308 ASN A N 1
ATOM 2509 C CA . ASN A 1 308 ? -15.301 32.321 -17.547 1.00 46.38 308 ASN A CA 1
ATOM 2510 C C . ASN A 1 308 ? -16.203 32.337 -16.288 1.00 46.38 308 ASN A C 1
ATOM 2512 O O . ASN A 1 308 ? -16.720 31.302 -15.877 1.00 46.38 308 ASN A O 1
ATOM 2516 N N . THR A 1 309 ? -16.477 33.529 -15.744 1.00 47.16 309 THR A N 1
ATOM 2517 C CA . THR A 1 309 ? -17.746 33.808 -15.040 1.00 47.16 309 THR A CA 1
ATOM 2518 C C . THR A 1 309 ? -18.103 35.284 -15.223 1.00 47.16 309 THR A C 1
ATOM 2520 O O . THR A 1 309 ? -17.320 36.156 -14.851 1.00 47.16 309 THR A O 1
ATOM 2523 N N . GLN A 1 310 ? -19.267 35.583 -15.803 1.00 43.31 310 GLN A N 1
ATOM 2524 C CA . GLN A 1 310 ? -19.802 36.951 -15.851 1.00 43.31 310 GLN A CA 1
ATOM 2525 C C . GLN A 1 310 ? -20.447 37.325 -14.503 1.00 43.31 310 GLN A C 1
ATOM 2527 O O . GLN A 1 310 ? -20.802 36.452 -13.712 1.00 43.31 310 GLN A O 1
ATOM 2532 N N . GLY A 1 311 ? -20.559 38.625 -14.217 1.00 48.44 311 GLY A N 1
ATOM 2533 C CA . GLY A 1 311 ? -20.993 39.118 -12.907 1.00 48.44 311 GLY A CA 1
ATOM 2534 C C . GLY A 1 311 ? -22.444 38.764 -12.564 1.00 48.44 311 GLY A C 1
ATOM 2535 O O . GLY A 1 311 ? -23.361 39.133 -13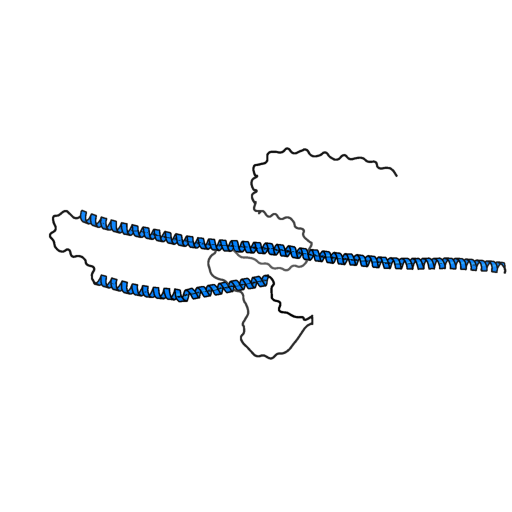.291 1.00 48.44 311 GLY A O 1
ATOM 2536 N N . GLY A 1 312 ? -22.643 38.101 -11.422 1.00 42.50 312 GLY A N 1
ATOM 2537 C CA . GLY A 1 312 ? -23.951 37.902 -10.794 1.00 42.50 312 GLY A CA 1
ATOM 2538 C C . GLY A 1 312 ? -24.156 38.873 -9.629 1.00 42.50 312 GLY A C 1
ATOM 2539 O O . GLY A 1 312 ? -23.272 39.029 -8.788 1.00 42.50 312 GLY A O 1
ATOM 2540 N N . VAL A 1 313 ? -25.316 39.527 -9.578 1.00 47.25 313 VAL A N 1
ATOM 2541 C CA . VAL A 1 313 ? -25.692 40.457 -8.499 1.00 47.25 313 VAL A CA 1
ATOM 2542 C C . VAL A 1 313 ? -25.958 39.676 -7.206 1.00 47.25 313 VAL A C 1
ATOM 2544 O O . VAL A 1 313 ? -26.674 38.676 -7.230 1.00 47.25 313 VAL A O 1
ATOM 2547 N N . GLN A 1 314 ? -25.417 40.128 -6.068 1.00 56.91 314 GLN A N 1
ATOM 2548 C CA . GLN A 1 314 ? -25.768 39.545 -4.767 1.00 56.91 314 GLN A CA 1
ATOM 2549 C C . GLN A 1 314 ? -27.222 39.889 -4.392 1.00 56.91 314 GLN A C 1
ATOM 2551 O O . GLN A 1 314 ? -27.590 41.065 -4.457 1.00 56.91 314 GLN A O 1
ATOM 2556 N N . PRO A 1 315 ? -28.041 38.920 -3.944 1.00 63.00 315 PRO A N 1
ATOM 2557 C CA . PRO A 1 315 ? -29.325 39.225 -3.323 1.00 63.00 315 PRO A CA 1
ATOM 2558 C C . PRO A 1 315 ? -29.118 39.910 -1.954 1.00 63.00 315 PRO A C 1
ATOM 2560 O O . PRO A 1 315 ? -28.109 39.652 -1.288 1.00 63.00 315 PRO A O 1
ATOM 2563 N N . PRO A 1 316 ? -30.054 40.769 -1.509 1.00 72.06 316 PRO A N 1
ATOM 2564 C CA . PRO A 1 316 ? -29.971 41.428 -0.208 1.00 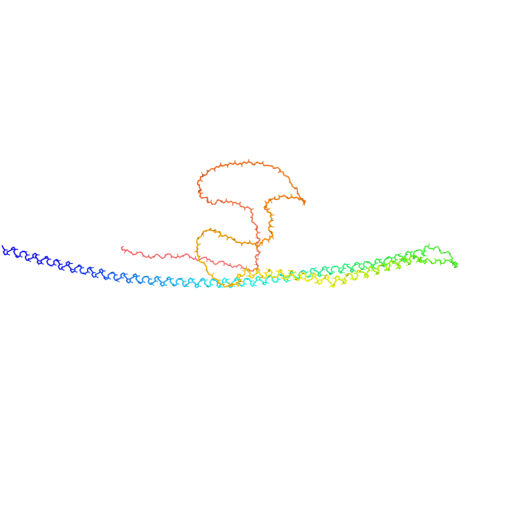72.06 316 PRO A CA 1
ATOM 2565 C C . PRO A 1 316 ? -30.135 40.433 0.961 1.00 72.06 316 PRO A C 1
ATOM 2567 O O . PRO A 1 316 ? -30.757 39.380 0.792 1.00 72.06 316 PRO A O 1
ATOM 2570 N N . PRO A 1 317 ? -29.606 40.753 2.158 1.00 74.12 317 PRO A N 1
ATOM 2571 C CA . PRO A 1 317 ? -29.741 39.905 3.341 1.00 74.12 317 PRO A CA 1
ATOM 2572 C C . PRO A 1 317 ? -31.194 39.851 3.862 1.00 74.12 317 PRO A C 1
ATOM 2574 O O . PRO A 1 317 ? -31.953 40.803 3.666 1.00 74.12 317 PRO A O 1
ATOM 2577 N N . PRO A 1 318 ? -31.588 38.763 4.554 1.00 71.25 318 PRO A N 1
ATOM 2578 C CA . PRO A 1 318 ? -32.927 38.621 5.123 1.00 71.25 318 PRO A CA 1
ATOM 2579 C C . PRO A 1 318 ? -33.170 39.580 6.310 1.00 71.25 318 PRO A C 1
ATOM 2581 O O . PRO A 1 318 ? -32.219 39.960 6.999 1.00 71.25 318 PRO A O 1
ATOM 2584 N N . PRO A 1 319 ? -34.436 39.953 6.584 1.00 73.56 319 PRO A N 1
ATOM 2585 C CA . PRO A 1 319 ? -34.792 40.807 7.717 1.00 73.56 319 PRO A CA 1
ATOM 2586 C C . PRO A 1 319 ? -34.622 40.089 9.074 1.00 73.56 319 PRO A C 1
ATOM 2588 O O . PRO A 1 319 ? -34.693 38.858 9.135 1.00 73.56 319 PRO A O 1
ATOM 2591 N N . PRO A 1 320 ? -34.428 40.839 10.178 1.00 72.56 320 PRO A N 1
ATOM 2592 C CA . PRO A 1 320 ? -34.327 40.271 11.522 1.00 72.56 320 PRO A CA 1
ATOM 2593 C C . PRO A 1 320 ? -35.670 39.692 12.016 1.00 72.56 320 PRO A C 1
ATOM 2595 O O . PRO A 1 320 ? -36.733 40.150 11.588 1.00 72.56 320 PRO A O 1
ATOM 2598 N N . PRO A 1 321 ? -35.648 38.709 12.937 1.00 65.88 321 PRO A N 1
ATOM 2599 C CA . PRO A 1 321 ? -36.859 38.093 13.475 1.00 65.88 321 PRO A CA 1
ATOM 2600 C C . PRO A 1 321 ? -37.661 39.063 14.356 1.00 65.88 321 PRO A C 1
ATOM 2602 O O . PRO A 1 321 ? -37.099 39.841 15.128 1.00 65.88 321 PRO A O 1
ATOM 2605 N N . LEU A 1 322 ? -38.991 38.976 14.276 1.00 57.38 322 LEU A N 1
ATOM 2606 C CA . LEU A 1 322 ? -39.900 39.734 15.135 1.00 57.38 322 LEU A CA 1
ATOM 2607 C C . LEU A 1 322 ? -39.983 39.087 16.524 1.00 57.38 322 LEU A C 1
ATOM 2609 O O . LEU A 1 322 ? -40.348 37.918 16.649 1.00 57.38 322 LEU A O 1
ATOM 2613 N N . PHE A 1 323 ? -39.701 39.862 17.572 1.00 55.81 323 PHE A N 1
ATOM 2614 C CA . PHE A 1 323 ? -39.938 39.443 18.952 1.00 55.81 323 PHE A CA 1
ATOM 2615 C C . PHE A 1 323 ? -41.440 39.449 19.260 1.00 55.81 323 PHE A C 1
ATOM 2617 O O . PHE A 1 323 ? -42.040 40.501 19.481 1.00 55.81 323 PHE A O 1
ATOM 2624 N N . LEU A 1 324 ? -42.042 38.260 19.303 1.00 52.53 324 LEU A N 1
ATOM 2625 C CA . LEU A 1 324 ? -43.378 38.059 19.856 1.00 52.53 324 LEU A CA 1
ATOM 2626 C C . LEU A 1 324 ? -43.331 38.215 21.382 1.00 52.53 324 LEU A C 1
ATOM 2628 O O . LEU A 1 324 ? -42.917 37.304 22.096 1.00 52.53 324 LEU A O 1
ATOM 2632 N N . TYR A 1 325 ? -43.790 39.365 21.877 1.00 55.03 325 TYR A N 1
ATOM 2633 C CA . TYR A 1 325 ? -44.207 39.506 23.271 1.00 55.03 325 TYR A CA 1
ATOM 2634 C C . TYR A 1 325 ? -45.387 38.558 23.526 1.00 55.03 325 TYR A C 1
ATOM 2636 O O . TYR A 1 325 ? -46.468 38.751 22.971 1.00 55.03 325 TYR A O 1
ATOM 2644 N N . ILE A 1 326 ? -45.185 37.550 24.373 1.00 56.19 326 ILE A N 1
ATOM 2645 C CA . ILE A 1 326 ? -46.253 36.695 24.900 1.00 56.19 326 ILE A CA 1
ATOM 2646 C C . ILE A 1 326 ? -46.283 36.849 26.420 1.00 56.19 326 ILE A C 1
ATOM 2648 O O . ILE A 1 326 ? -45.245 36.950 27.071 1.00 56.19 326 ILE A O 1
ATOM 2652 N N . PHE A 1 327 ? -47.502 36.937 26.949 1.00 49.94 327 PHE A N 1
ATOM 2653 C CA . PHE A 1 327 ? -47.809 37.286 28.331 1.00 49.94 327 PHE A CA 1
ATOM 2654 C C . PHE A 1 327 ? -47.161 36.354 29.361 1.00 49.94 327 PHE A C 1
ATOM 2656 O O . PHE A 1 327 ? -47.231 35.131 29.252 1.00 49.94 327 PHE A O 1
ATOM 2663 N N . GLN A 1 328 ? -46.659 36.968 30.430 1.00 48.88 328 GLN A N 1
ATOM 2664 C CA . GLN A 1 328 ? -46.522 36.349 31.741 1.00 48.88 328 GLN A CA 1
ATOM 2665 C C . GLN A 1 328 ? -47.879 36.468 32.466 1.00 48.88 328 GLN A C 1
ATOM 2667 O O . GLN A 1 328 ? -48.382 37.587 32.572 1.00 48.88 328 GLN A O 1
ATOM 2672 N N . PRO A 1 329 ? -48.494 35.368 32.935 1.00 60.97 329 PRO A N 1
ATOM 2673 C CA . PRO A 1 329 ? -49.633 35.424 33.847 1.00 60.97 329 PRO A CA 1
ATOM 2674 C C . PRO A 1 329 ? -49.161 35.539 35.306 1.00 60.97 329 PRO A C 1
ATOM 2676 O O . PRO A 1 329 ? -48.141 34.956 35.676 1.00 60.97 329 PRO A O 1
ATOM 2679 N N . ASP A 1 330 ? -49.917 36.259 36.133 1.00 50.22 330 ASP A N 1
ATOM 2680 C CA . ASP A 1 330 ? -49.692 36.335 37.581 1.00 50.22 330 ASP A CA 1
ATOM 2681 C C . ASP A 1 330 ? -50.095 35.033 38.295 1.00 50.22 330 ASP A C 1
ATOM 2683 O O . ASP A 1 330 ? -51.158 34.467 38.016 1.00 50.22 330 ASP A O 1
ATOM 2687 N N . THR A 1 331 ? -49.296 34.587 39.271 1.00 50.22 331 THR A N 1
ATOM 2688 C CA . THR A 1 331 ? -49.752 33.813 40.447 1.00 50.22 331 THR A CA 1
ATOM 2689 C C . THR A 1 331 ? -48.748 33.935 41.593 1.00 50.22 331 THR A C 1
ATOM 2691 O O . THR A 1 331 ? -47.532 33.923 41.299 1.00 50.22 331 THR A O 1
#

Foldseek 3Di:
DVVVVVVVVVVVVVVVVVVVVVVVVVVVVVVVVVVVVVVVVVVVVVVVVVVVVVVVVVVVVVVVVVVVVVVVVVVVVVVVVVVVVVVVVVVVVVVVVVVVVVVVVVVVVVVVVVVVVVVVVVVVVVVVVVVVVVVVVVVVVPPPPDDDDDDDDPPPPDPPVVVVVVVVVVVVVVVVVVVVVVVVVVVCVVPVVVVVVVVVVVVVVVVVVVVVVVVCVVVVPDPPPDDDDDDDDDDDDDDDDDDDDDDDDDDDDDDDDDDDDDDDDDDDDDDDDDDDDDDDDDDDDDDDDDDDDDPDDDDDDDDDDDPDDDDDDDDDDDDDDDDDDDDDDDD

InterPro domains:
  IPR019152 Protein of unknown function DUF2046 [PF09755] (5-190)
  IPR019152 Protein of unknown function DUF2046 [PTHR15276] (7-193)

Sequence (331 aa):
LETNFMLQARAEQEEEFISNTLFKKIQALQKEKETLAVSYEKEEEFLTNELSRKLMQLQHEKAELEQHLEQEQEFQVNKLMKKIKKLENDTISKQLTLEQLRREKIDLENTLEQEQEALVNRLWKRMDKLEAEKRILQEKLDQPVSAPLSPRDISMEIDSPENMMRHIRFLKSEVERLKKNLRTAELQRKYQTPFHLLLMLCSNLHLFLCRYFNEMSAQGLRPRTVSSPIPYSPSPSSSRPISPGLSYASHTVGFTPPTTLTRAGMSYYNTPGLHVHVGASHGIARPSPRRSNSPDKFKRPTPPPSPNTQGGVQPPPPPPPLFLYIFQPDT

pLDDT: mean 73.74, std 25.1, range [29.27, 98.81]

Organism: Sinocyclocheilus grahami (NCBI:txid75366)

Radius of gyration: 57.22 Å; chains: 1; bounding box: 133×74×179 Å

Secondary structure (DSSP, 8-state):
-HHHHHHHHHHHHHHHHHHHHHHHHHHHHHHHHHHHHHHHHHHHHHHHHHHHHHHHHHHHHHHHHHHHHHHHHHHHHHHHHHHHHHHHHHHHHHHHHHHHHHHHHHHHHHHHHHHHHHHHHHHHHHHHHHHHHHHHHHHHHSS----PPP----------HHHHHHHHHHHHHHHHHHHHHHHHHHHIIIIIHHHHHHHHHHHHHHHHHHHHHHHHHHTT----------------------------------------------------------------PPPPPPP--------PPPPPPPS--PPPPPPPPPPPPP----PPPP-